Protein AF-A0A8J8P047-F1 (afdb_monomer_lite)

Secondary structure (DSSP, 8-state):
--------------PPPP---------------------PPP---PPPP-----SSSSSSSSSS-------------------------SSHHHHHHHHHHHHHHHHHHS-----B--HHHHHTT---HHHHHHHHHHHHHTTPBPPHHHHHHHHHTT-HHHHHHIIIIIGGGS---HHHHHHHHHHHHHHHHHHHHHHHHHHHTTT---EEPPEEEEEE-SSEEEEEEESSSSTTSPP-SSEEEEEEEE-SSEEEEEEEEESSSS-EEEEE---EEBSS-EEEEEEEEEEETTTEEEEEEEETT-S---S-SBS-HHHHHHHEEE-HHHHHHHHHHHHHHHHHHHHHHHHHHHHHHT-

Radius of gyration: 37.14 Å; chains: 1; bounding box: 81×128×96 Å

pLDDT: mean 77.33, std 26.41, range [28.42, 98.62]

Structure (mmCIF, N/CA/C/O backbone):
data_AF-A0A8J8P047-F1
#
_entry.id   AF-A0A8J8P047-F1
#
loop_
_atom_site.group_PDB
_atom_site.id
_atom_site.type_symbol
_atom_site.label_atom_id
_atom_site.label_alt_id
_atom_site.label_comp_id
_atom_site.label_asym_id
_atom_site.label_entity_id
_atom_site.label_seq_id
_atom_site.pdbx_PDB_ins_code
_atom_site.Cartn_x
_atom_site.Cartn_y
_atom_site.Cartn_z
_atom_site.occupancy
_atom_site.B_iso_or_equiv
_atom_site.auth_seq_id
_atom_site.auth_comp_id
_atom_site.auth_asym_id
_atom_site.auth_atom_id
_atom_site.pdbx_PDB_model_num
ATOM 1 N N . MET A 1 1 ? -26.142 60.498 30.774 1.00 41.94 1 MET A N 1
ATOM 2 C CA . MET A 1 1 ? -25.193 59.483 31.268 1.00 41.94 1 MET A CA 1
ATOM 3 C C . MET A 1 1 ? -24.513 58.907 30.051 1.00 41.94 1 MET A C 1
ATOM 5 O O . MET A 1 1 ? -25.067 58.045 29.382 1.00 41.94 1 MET A O 1
ATOM 9 N N . ASP A 1 2 ? -23.386 59.523 29.719 1.00 35.81 2 ASP A N 1
ATOM 10 C CA . ASP A 1 2 ? -22.437 59.073 28.711 1.00 35.81 2 ASP A CA 1
ATOM 11 C C . ASP A 1 2 ? -21.844 57.714 29.089 1.00 35.81 2 ASP A C 1
ATOM 13 O O . ASP A 1 2 ? -21.658 57.438 30.274 1.00 35.81 2 ASP A O 1
ATOM 17 N N . LEU A 1 3 ? -21.499 56.905 28.086 1.00 43.00 3 LEU A N 1
ATOM 18 C CA . LEU A 1 3 ? -20.114 56.480 27.851 1.00 43.00 3 LEU A CA 1
ATOM 19 C C . LEU A 1 3 ? -20.031 55.567 26.619 1.00 43.00 3 LEU A C 1
ATOM 21 O O . LEU A 1 3 ? -20.446 54.412 26.605 1.00 43.00 3 LEU A O 1
ATOM 25 N N . THR A 1 4 ? -19.436 56.143 25.584 1.00 45.22 4 THR A N 1
ATOM 26 C CA . THR A 1 4 ? -18.776 55.514 24.441 1.00 45.22 4 THR A CA 1
ATOM 27 C C . THR A 1 4 ? -17.578 54.655 24.867 1.00 45.22 4 THR A C 1
ATOM 29 O O . THR A 1 4 ? -16.791 55.105 25.693 1.00 45.22 4 THR A O 1
ATOM 32 N N . ASN A 1 5 ? -17.362 53.505 24.220 1.00 42.34 5 ASN A N 1
ATOM 33 C CA . ASN A 1 5 ? -16.063 52.816 24.090 1.00 42.34 5 ASN A CA 1
ATOM 34 C C . ASN A 1 5 ? -16.107 52.037 22.758 1.00 42.34 5 ASN A C 1
ATOM 36 O O . ASN A 1 5 ? -16.922 51.137 22.610 1.00 42.34 5 ASN A O 1
ATOM 40 N N . SER A 1 6 ? -15.477 52.478 21.664 1.00 38.25 6 SER A N 1
ATOM 41 C CA . SER A 1 6 ? -14.033 52.565 21.373 1.00 38.25 6 SER A CA 1
ATOM 42 C C . SER A 1 6 ? -13.338 51.197 21.384 1.00 38.25 6 SER A C 1
ATOM 44 O O . SER A 1 6 ? -12.717 50.805 22.367 1.00 38.25 6 SER A O 1
ATOM 46 N N . LEU A 1 7 ? -13.428 50.478 20.259 1.00 43.28 7 LEU A N 1
ATOM 47 C CA . LEU A 1 7 ? -12.547 49.357 19.927 1.00 43.28 7 LEU A CA 1
ATOM 48 C C . LEU A 1 7 ? -11.580 49.812 18.830 1.00 43.28 7 LEU A C 1
ATOM 50 O O . LEU A 1 7 ? -11.958 50.033 17.680 1.00 43.28 7 LEU A O 1
ATOM 54 N N . LYS A 1 8 ? -10.321 49.999 19.234 1.00 41.31 8 LYS A N 1
ATOM 55 C CA . LYS A 1 8 ? -9.182 50.319 18.375 1.00 41.31 8 LYS A CA 1
ATOM 56 C C . LYS A 1 8 ? -8.766 49.089 17.568 1.00 41.31 8 LYS A C 1
ATOM 58 O O . LYS A 1 8 ? -8.352 48.078 18.126 1.00 41.31 8 LYS A O 1
ATOM 63 N N . SER A 1 9 ? -8.810 49.244 16.249 1.00 35.41 9 SER A N 1
ATOM 64 C CA . SER A 1 9 ? -8.067 48.447 15.275 1.00 35.41 9 SER A CA 1
ATOM 65 C C . SER A 1 9 ? -6.565 48.671 15.473 1.00 35.41 9 SER A C 1
ATOM 67 O O . SER A 1 9 ? -6.111 49.815 15.489 1.00 35.41 9 SER A O 1
ATOM 69 N N . THR A 1 10 ? -5.799 47.591 15.639 1.00 37.53 10 THR A N 1
ATOM 70 C CA . THR A 1 10 ? -4.331 47.633 15.617 1.00 37.53 10 THR A CA 1
ATOM 71 C C . THR A 1 10 ? -3.858 46.780 14.449 1.00 37.53 10 THR A C 1
ATOM 73 O O . THR A 1 10 ? -3.845 45.554 14.517 1.00 37.53 10 THR A O 1
ATOM 76 N N . MET A 1 11 ? -3.505 47.458 13.357 1.00 33.78 11 MET A N 1
ATOM 77 C CA . MET A 1 11 ? -2.729 46.906 12.253 1.00 33.78 11 MET A CA 1
ATOM 78 C C . MET A 1 11 ? -1.302 46.639 12.737 1.00 33.78 11 MET A C 1
ATOM 80 O O . MET A 1 11 ? -0.616 47.561 13.177 1.00 33.78 11 MET A O 1
ATOM 84 N N . VAL A 1 12 ? -0.844 45.394 12.625 1.00 37.19 12 VAL A N 1
ATOM 85 C CA . VAL A 1 12 ? 0.572 45.044 12.760 1.00 37.19 12 VAL A CA 1
ATOM 86 C C . VAL A 1 12 ? 1.110 44.740 11.368 1.00 37.19 12 VAL A C 1
ATOM 88 O O . VAL A 1 12 ? 0.806 43.720 10.758 1.00 37.19 12 VAL A O 1
ATOM 91 N N . SER A 1 13 ? 1.896 45.693 10.876 1.00 33.75 13 SER A N 1
ATOM 92 C CA . SER A 1 13 ? 2.794 45.584 9.732 1.00 33.75 13 SER A CA 1
ATOM 93 C C . SER A 1 13 ? 3.970 44.686 10.118 1.00 33.75 13 SER A C 1
ATOM 95 O O . SER A 1 13 ? 4.714 45.031 11.037 1.00 33.75 13 SER A O 1
ATOM 97 N N . GLN A 1 14 ? 4.177 43.577 9.406 1.00 36.44 14 GLN A N 1
ATOM 98 C CA . GLN A 1 14 ? 5.440 42.841 9.445 1.00 36.44 14 GLN A CA 1
ATOM 99 C C . GLN A 1 14 ? 6.158 42.973 8.106 1.00 36.44 14 GLN A C 1
ATOM 101 O O . GLN A 1 14 ? 5.759 42.441 7.074 1.00 36.44 14 GLN A O 1
ATOM 106 N N . SER A 1 15 ? 7.225 43.757 8.186 1.00 34.97 15 SER A N 1
ATOM 107 C CA . SER A 1 15 ? 8.274 43.983 7.211 1.00 34.97 15 SER A CA 1
ATOM 108 C C . SER A 1 15 ? 9.113 42.724 6.985 1.00 34.97 15 SER A C 1
ATOM 110 O O . SER A 1 15 ? 9.596 42.106 7.933 1.00 34.97 15 SER A O 1
ATOM 112 N N . SER A 1 16 ? 9.342 42.407 5.716 1.00 38.75 16 SER A N 1
ATOM 113 C CA . SER A 1 16 ? 10.306 41.431 5.205 1.00 38.75 16 SER A CA 1
ATOM 114 C C . SER A 1 16 ? 11.765 41.771 5.566 1.00 38.75 16 SER A C 1
ATOM 116 O O . SER A 1 16 ? 12.156 42.930 5.403 1.00 38.75 16 SER A O 1
ATOM 118 N N . PRO A 1 17 ? 12.602 40.789 5.959 1.00 47.00 17 PRO A N 1
ATOM 119 C CA . PRO A 1 17 ? 14.053 40.949 6.025 1.00 47.00 17 PRO A CA 1
ATOM 120 C C . PRO A 1 17 ? 14.781 40.444 4.752 1.00 47.00 17 PRO A C 1
ATOM 122 O O . PRO A 1 17 ? 14.195 39.720 3.945 1.00 47.00 17 PRO A O 1
ATOM 125 N N . PRO A 1 18 ? 16.047 40.863 4.540 1.00 49.16 18 PRO A N 1
ATOM 126 C CA . PRO A 1 18 ? 16.663 40.965 3.217 1.00 49.16 18 PRO A CA 1
ATOM 127 C C . PRO A 1 18 ? 17.420 39.718 2.732 1.00 49.16 18 PRO A C 1
ATOM 129 O O . PRO A 1 18 ? 17.991 38.948 3.502 1.00 49.16 18 PRO A O 1
ATOM 132 N N . LEU A 1 19 ? 17.495 39.623 1.401 1.00 36.88 19 LEU A N 1
ATOM 133 C CA . LEU A 1 19 ? 18.400 38.787 0.614 1.00 36.88 19 LEU A CA 1
ATOM 134 C C . LEU A 1 19 ? 19.868 39.051 0.987 1.00 36.88 19 LEU A C 1
ATOM 136 O O . LEU A 1 19 ? 20.400 40.125 0.707 1.00 36.88 19 LEU A O 1
ATOM 140 N N . TYR A 1 20 ? 20.544 38.043 1.539 1.00 33.41 20 TYR A N 1
ATOM 141 C CA . TYR A 1 20 ? 22.004 37.999 1.601 1.00 33.41 20 TYR A CA 1
ATOM 142 C C . TYR A 1 20 ? 22.542 37.066 0.515 1.00 33.41 20 TYR A C 1
ATOM 144 O O . TYR A 1 20 ? 22.530 35.844 0.638 1.00 33.41 20 TYR A O 1
ATOM 152 N N . SER A 1 21 ? 23.047 37.687 -0.550 1.00 33.91 21 SER A N 1
ATOM 153 C CA . SER A 1 21 ? 23.991 37.090 -1.491 1.00 33.91 21 SER A CA 1
ATOM 154 C C . SER A 1 21 ? 25.340 36.908 -0.789 1.00 33.91 21 SER A C 1
ATOM 156 O O . SER A 1 21 ? 25.930 37.878 -0.308 1.00 33.91 21 SER A O 1
ATOM 158 N N . LYS A 1 22 ? 25.844 35.672 -0.735 1.00 35.19 22 LYS A N 1
ATOM 159 C CA . LYS A 1 22 ? 27.260 35.394 -0.476 1.00 35.19 22 LYS A CA 1
ATOM 160 C C . LYS A 1 22 ? 27.824 34.554 -1.611 1.00 35.19 22 LYS A C 1
ATOM 162 O O . LYS A 1 22 ? 27.713 33.333 -1.630 1.00 35.19 22 LYS A O 1
ATOM 167 N N . THR A 1 23 ? 28.471 35.252 -2.533 1.00 33.31 23 THR A N 1
ATOM 168 C CA . THR A 1 23 ? 29.519 34.725 -3.400 1.00 33.31 23 THR A CA 1
ATOM 169 C C . THR A 1 23 ? 30.649 34.189 -2.523 1.00 33.31 23 THR A C 1
ATOM 171 O O . THR A 1 23 ? 31.229 34.943 -1.741 1.00 33.31 23 THR A O 1
ATOM 174 N N . LEU A 1 24 ? 30.977 32.903 -2.644 1.00 31.53 24 LEU A N 1
ATOM 175 C CA . LEU A 1 24 ? 32.179 32.326 -2.047 1.00 31.53 24 LEU A CA 1
ATOM 176 C C . LEU A 1 24 ? 32.937 31.582 -3.141 1.00 31.53 24 LEU A C 1
ATOM 178 O O . LEU A 1 24 ? 32.473 30.593 -3.703 1.00 31.53 24 LEU A O 1
ATOM 182 N N . GLN A 1 25 ? 34.080 32.159 -3.492 1.00 34.66 25 GLN A N 1
ATOM 183 C CA . GLN A 1 25 ? 34.994 31.695 -4.515 1.00 34.66 25 GLN A CA 1
ATOM 184 C C . GLN A 1 25 ? 36.207 31.033 -3.839 1.00 34.66 25 GLN A C 1
ATOM 186 O O . GLN A 1 25 ? 36.794 31.612 -2.933 1.00 34.66 25 GLN A O 1
ATOM 191 N N . ILE A 1 26 ? 36.586 29.873 -4.393 1.00 33.28 26 ILE A N 1
ATOM 192 C CA . ILE A 1 26 ? 37.925 29.254 -4.442 1.00 33.28 26 ILE A CA 1
ATOM 193 C C . ILE A 1 26 ? 38.481 28.680 -3.121 1.00 33.28 26 ILE A C 1
ATOM 195 O O . ILE A 1 26 ? 38.837 29.409 -2.207 1.00 33.28 26 ILE A O 1
ATOM 199 N N . LEU A 1 27 ? 38.682 27.353 -3.086 1.00 29.61 27 LEU A N 1
ATOM 200 C CA . LEU A 1 27 ? 40.012 26.709 -3.048 1.00 29.61 27 LEU A CA 1
ATOM 201 C C . LEU A 1 27 ? 39.881 25.180 -2.934 1.00 29.61 27 LEU A C 1
ATOM 203 O O . LEU A 1 27 ? 39.335 24.643 -1.977 1.00 29.61 27 LEU A O 1
ATOM 207 N N . SER A 1 28 ? 40.438 24.483 -3.928 1.00 40.53 28 SER A N 1
ATOM 208 C CA . SER A 1 28 ? 40.837 23.076 -3.826 1.00 40.53 28 SER A CA 1
ATOM 209 C C . SER A 1 28 ? 41.941 22.931 -2.773 1.00 40.53 28 SER A C 1
ATOM 211 O O . SER A 1 28 ? 42.810 23.801 -2.680 1.00 40.53 28 SER A O 1
ATOM 213 N N . PRO A 1 29 ? 41.985 21.792 -2.067 1.00 47.34 29 PRO A N 1
ATOM 214 C CA . PRO A 1 29 ? 43.238 21.053 -2.120 1.00 47.34 29 PRO A CA 1
ATOM 215 C C . PRO A 1 29 ? 43.062 19.542 -2.284 1.00 47.34 29 PRO A C 1
ATOM 217 O O . PRO A 1 29 ? 42.155 18.897 -1.763 1.00 47.34 29 PRO A O 1
ATOM 220 N N . LYS A 1 30 ? 44.031 18.999 -3.017 1.00 40.66 30 LYS A N 1
ATOM 221 C CA . LYS A 1 30 ? 44.394 17.590 -3.124 1.00 40.66 30 LYS A CA 1
ATOM 222 C C . LYS A 1 30 ? 44.627 17.001 -1.728 1.00 40.66 30 LYS A C 1
ATOM 224 O O . LYS A 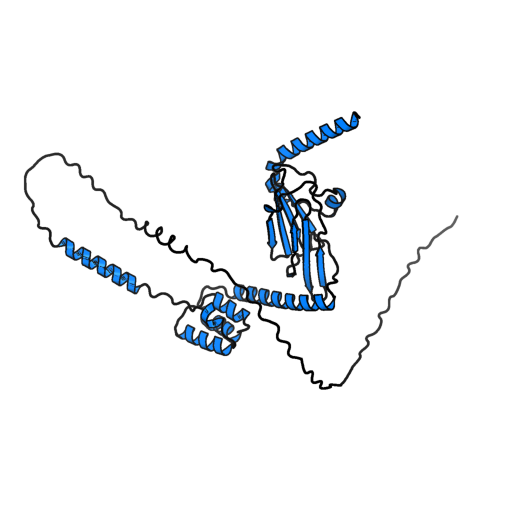1 30 ? 45.374 17.572 -0.940 1.00 40.66 30 LYS A O 1
ATOM 229 N N . GLY A 1 31 ? 44.066 15.823 -1.477 1.00 31.42 31 GLY A N 1
ATOM 230 C CA . GLY A 1 31 ? 44.324 15.034 -0.277 1.00 31.42 31 GLY A CA 1
ATOM 231 C C . GLY A 1 31 ? 44.243 13.549 -0.597 1.00 31.42 31 GLY A C 1
ATOM 232 O O . GLY A 1 31 ? 43.159 12.987 -0.686 1.00 31.42 31 GLY A O 1
ATOM 233 N N . PHE A 1 32 ? 45.410 12.942 -0.808 1.00 36.97 32 PHE A N 1
ATOM 234 C CA . PHE A 1 32 ? 45.622 11.499 -0.796 1.00 36.97 32 PHE A CA 1
ATOM 235 C C . PHE A 1 32 ? 45.145 10.931 0.548 1.00 36.97 32 PHE A C 1
ATOM 237 O O . PHE A 1 32 ? 45.667 11.324 1.588 1.00 36.97 32 PHE A O 1
ATOM 244 N N . PHE A 1 33 ? 44.222 9.970 0.528 1.00 32.84 33 PHE A N 1
ATOM 245 C CA . PHE A 1 33 ? 43.991 9.076 1.659 1.00 32.84 33 PHE A CA 1
ATOM 246 C C . PHE A 1 33 ? 44.209 7.631 1.216 1.00 32.84 33 PHE A C 1
ATOM 248 O O . PHE A 1 33 ? 43.462 7.069 0.418 1.00 32.84 33 PHE A O 1
ATOM 255 N N . SER A 1 34 ? 45.294 7.068 1.743 1.00 32.56 34 SER A N 1
ATOM 256 C CA . SER A 1 34 ? 45.569 5.640 1.809 1.00 32.56 34 SER A CA 1
ATOM 257 C C . SER A 1 34 ? 44.550 5.008 2.757 1.00 32.56 34 SER A C 1
ATOM 259 O O . SER A 1 34 ? 44.482 5.399 3.923 1.00 32.56 34 SER A O 1
ATOM 261 N N . ILE A 1 35 ? 43.747 4.063 2.263 1.00 33.34 35 ILE A N 1
ATOM 262 C CA . ILE A 1 35 ? 42.887 3.231 3.106 1.00 33.34 35 ILE A CA 1
ATOM 263 C C . ILE A 1 35 ? 43.506 1.840 3.205 1.00 33.34 35 ILE A C 1
ATOM 265 O O . ILE A 1 35 ? 43.653 1.104 2.231 1.00 33.34 35 ILE A O 1
ATOM 269 N N . SER A 1 36 ? 43.867 1.548 4.447 1.00 30.14 36 SER A N 1
ATOM 270 C CA . SER A 1 36 ? 44.156 0.269 5.075 1.00 30.14 36 SER A CA 1
ATOM 271 C C . SER A 1 36 ? 43.382 -0.922 4.508 1.00 30.14 36 SER A C 1
ATOM 273 O O . SER A 1 36 ? 42.151 -0.950 4.522 1.00 30.14 36 SER A O 1
ATOM 275 N N . GLY A 1 37 ? 44.130 -1.957 4.130 1.00 30.31 37 GLY A N 1
ATOM 276 C CA . GLY A 1 37 ? 43.616 -3.306 3.966 1.00 30.31 37 GLY A CA 1
ATOM 277 C C . GLY A 1 37 ? 43.401 -3.973 5.322 1.00 30.31 37 GLY A C 1
ATOM 278 O O . GLY A 1 37 ? 44.345 -4.156 6.085 1.00 30.31 37 GLY A O 1
ATOM 279 N N . ILE A 1 38 ? 42.160 -4.373 5.587 1.00 33.25 38 ILE A N 1
ATOM 280 C CA . ILE A 1 38 ? 41.805 -5.441 6.524 1.00 33.25 38 ILE A CA 1
ATOM 281 C C . ILE A 1 38 ? 40.706 -6.244 5.822 1.00 33.25 38 ILE A C 1
ATOM 283 O O . ILE A 1 38 ? 39.544 -5.846 5.809 1.00 33.25 38 ILE A O 1
ATOM 287 N N . VAL A 1 39 ? 41.082 -7.349 5.173 1.00 30.00 39 VAL A N 1
ATOM 288 C CA . VAL A 1 39 ? 40.121 -8.323 4.641 1.00 30.00 39 VAL A CA 1
ATOM 289 C C . VAL A 1 39 ? 39.836 -9.337 5.741 1.00 30.00 39 VAL A C 1
ATOM 291 O O . VAL A 1 39 ? 40.712 -10.083 6.178 1.00 30.00 39 VAL A O 1
ATOM 294 N N . SER A 1 40 ? 38.589 -9.301 6.202 1.00 32.12 40 SER A N 1
ATOM 295 C CA . SER A 1 40 ? 38.009 -10.195 7.192 1.00 32.12 40 SER A CA 1
ATOM 296 C C . SER A 1 40 ? 37.782 -11.608 6.657 1.00 32.12 40 SER A C 1
ATOM 298 O O . SER A 1 40 ? 37.555 -11.846 5.473 1.00 32.12 40 SER A O 1
ATOM 300 N N . LYS A 1 41 ? 37.833 -12.529 7.617 1.00 31.30 41 LYS A N 1
ATOM 301 C CA . LYS A 1 41 ? 37.612 -13.972 7.549 1.00 31.30 41 LYS A CA 1
ATOM 302 C C . LYS A 1 41 ? 36.345 -14.360 6.776 1.00 31.30 41 LYS A C 1
ATOM 304 O O . LYS A 1 41 ? 35.254 -13.882 7.066 1.00 31.30 41 LYS A O 1
ATOM 309 N N . SER A 1 42 ? 36.526 -15.314 5.866 1.00 29.88 42 SER A N 1
ATOM 310 C CA . SER A 1 42 ? 35.486 -16.147 5.262 1.00 29.88 42 SER A CA 1
ATOM 311 C C . SER A 1 42 ? 34.795 -16.987 6.344 1.00 29.88 42 SER A C 1
ATOM 313 O O . SER A 1 42 ? 35.445 -17.800 7.004 1.00 29.88 42 SER A O 1
ATOM 315 N N . LEU A 1 43 ? 33.489 -16.776 6.538 1.00 31.25 43 LEU A N 1
ATOM 316 C CA . LEU A 1 43 ? 32.604 -17.723 7.212 1.00 31.25 43 LEU A CA 1
ATOM 317 C C . LEU A 1 43 ? 31.827 -18.473 6.127 1.00 31.25 43 LEU A C 1
ATOM 319 O O . LEU A 1 43 ? 31.054 -17.881 5.375 1.00 31.25 43 LEU A O 1
ATOM 323 N N . ALA A 1 44 ? 32.061 -19.779 6.049 1.00 30.98 44 ALA A N 1
ATOM 324 C CA . ALA A 1 44 ? 31.308 -20.695 5.214 1.00 30.98 44 ALA A CA 1
ATOM 325 C C . ALA A 1 44 ? 29.879 -20.829 5.762 1.00 30.98 44 ALA A C 1
ATOM 327 O O . ALA A 1 44 ? 29.682 -21.299 6.881 1.00 30.98 44 ALA A O 1
ATOM 328 N N . VAL A 1 45 ? 28.890 -20.428 4.964 1.00 28.42 45 VAL A N 1
ATOM 329 C CA . VAL A 1 45 ? 27.478 -20.745 5.194 1.00 28.42 45 VAL A CA 1
ATOM 330 C C . VAL A 1 45 ? 27.096 -21.859 4.227 1.00 28.42 45 VAL A C 1
ATOM 332 O O . VAL A 1 45 ? 26.986 -21.666 3.019 1.00 28.42 45 VAL A O 1
ATOM 335 N N . THR A 1 46 ? 26.936 -23.048 4.792 1.00 29.80 46 THR A N 1
ATOM 336 C CA . THR A 1 46 ? 26.310 -24.232 4.202 1.00 29.80 46 THR A CA 1
ATOM 337 C C . THR A 1 46 ? 24.849 -23.947 3.851 1.00 29.80 46 THR A C 1
ATOM 339 O O . THR A 1 46 ? 24.046 -23.671 4.739 1.00 29.80 46 THR A O 1
ATOM 342 N N . GLN A 1 47 ? 24.494 -24.056 2.569 1.00 33.25 47 GLN A N 1
ATOM 343 C CA . GLN A 1 47 ? 23.105 -24.151 2.112 1.00 33.25 47 GLN A CA 1
ATOM 344 C C . GLN A 1 47 ? 22.703 -25.628 1.962 1.00 33.25 47 GLN A C 1
ATOM 346 O O . GLN A 1 47 ? 23.485 -26.405 1.407 1.00 33.25 47 GLN A O 1
ATOM 351 N N . PRO A 1 48 ? 21.505 -26.040 2.413 1.00 36.69 48 PRO A N 1
ATOM 352 C CA . PRO A 1 48 ? 20.977 -27.362 2.123 1.00 36.69 48 PRO A CA 1
ATOM 353 C C . PRO A 1 48 ? 20.292 -27.406 0.750 1.00 36.69 48 PRO A C 1
ATOM 355 O O . PRO A 1 48 ? 19.554 -26.505 0.353 1.00 36.69 48 PRO A O 1
ATOM 358 N N . LEU A 1 49 ? 20.553 -28.511 0.055 1.00 33.41 49 LEU A N 1
ATOM 359 C CA . LEU A 1 49 ? 19.943 -28.952 -1.194 1.00 33.41 49 LEU A CA 1
ATOM 360 C C . LEU A 1 49 ? 18.415 -29.039 -1.064 1.00 33.41 49 LEU A C 1
ATOM 362 O O . LEU A 1 49 ? 17.909 -29.780 -0.221 1.00 33.41 49 LEU A O 1
ATOM 366 N N . LEU A 1 50 ? 17.684 -28.349 -1.942 1.00 32.28 50 LEU A N 1
ATOM 367 C CA . LEU A 1 50 ? 16.250 -28.557 -2.131 1.00 32.28 50 LEU A CA 1
ATOM 368 C C . LEU A 1 50 ? 15.987 -29.305 -3.441 1.00 32.28 50 LEU A C 1
ATOM 370 O O . LEU A 1 50 ? 16.339 -28.871 -4.535 1.00 32.28 50 LEU A O 1
ATOM 374 N N . ASN A 1 51 ? 15.370 -30.469 -3.251 1.00 31.67 51 ASN A N 1
ATOM 375 C CA . ASN A 1 51 ? 14.874 -31.421 -4.232 1.00 31.67 51 ASN A CA 1
ATOM 376 C C . ASN A 1 51 ? 13.981 -30.770 -5.296 1.00 31.67 51 ASN A C 1
ATOM 378 O O . ASN A 1 51 ? 12.903 -30.262 -4.992 1.00 31.67 51 ASN A O 1
ATOM 382 N N . VAL A 1 52 ? 14.369 -30.917 -6.562 1.00 32.69 52 VAL A N 1
ATOM 383 C CA . VAL A 1 52 ? 13.486 -30.724 -7.717 1.00 32.69 52 VAL A CA 1
ATOM 384 C C . VAL A 1 52 ? 12.887 -32.084 -8.075 1.00 32.69 52 VAL A C 1
ATOM 386 O O . VAL A 1 52 ? 13.462 -32.857 -8.833 1.00 32.69 52 VAL A O 1
ATOM 389 N N . SER A 1 53 ? 11.729 -32.397 -7.501 1.00 35.66 53 SER A N 1
ATOM 390 C CA . SER A 1 53 ? 10.884 -33.514 -7.934 1.00 35.66 53 SER A CA 1
ATOM 391 C C . SER A 1 53 ? 9.425 -33.122 -7.740 1.00 35.66 53 SER A C 1
ATOM 393 O O . SER A 1 53 ? 8.880 -33.297 -6.657 1.00 35.66 53 SER A O 1
ATOM 395 N N . ASN A 1 54 ? 8.837 -32.483 -8.759 1.00 36.38 54 ASN A N 1
ATOM 396 C CA . ASN A 1 54 ? 7.394 -32.481 -9.049 1.00 36.38 54 ASN A CA 1
ATOM 397 C C . ASN A 1 54 ? 7.086 -31.561 -10.243 1.00 36.38 54 ASN A C 1
ATOM 399 O O . ASN A 1 54 ? 6.507 -30.490 -10.103 1.00 36.38 54 ASN A O 1
ATOM 403 N N . ALA A 1 55 ? 7.469 -31.990 -11.447 1.00 33.66 55 ALA A N 1
ATOM 404 C CA . ALA A 1 55 ? 7.032 -31.348 -12.693 1.00 33.66 55 ALA A CA 1
ATOM 405 C C . ALA A 1 55 ? 6.688 -32.351 -13.813 1.00 33.66 55 ALA A C 1
ATOM 407 O O . ALA A 1 55 ? 6.562 -31.963 -14.968 1.00 33.66 55 ALA A O 1
ATOM 408 N N . MET A 1 56 ? 6.492 -33.638 -13.487 1.00 35.72 56 MET A N 1
ATOM 409 C CA . MET A 1 56 ? 6.147 -34.683 -14.469 1.00 35.72 56 MET A CA 1
ATOM 410 C C . MET A 1 56 ? 4.711 -35.225 -14.381 1.00 35.72 56 MET A C 1
ATOM 412 O O . MET A 1 56 ? 4.352 -36.098 -15.160 1.00 35.72 56 MET A O 1
ATOM 416 N N . ASN A 1 57 ? 3.848 -34.672 -13.520 1.00 34.44 57 ASN A N 1
ATOM 417 C CA . ASN A 1 57 ? 2.471 -35.169 -13.346 1.00 34.44 57 ASN A CA 1
ATOM 418 C C . ASN A 1 57 ? 1.361 -34.277 -13.930 1.00 34.44 57 ASN A C 1
ATOM 420 O O . ASN A 1 57 ? 0.183 -34.544 -13.717 1.00 34.44 57 ASN A O 1
ATOM 424 N N . ARG A 1 58 ? 1.699 -33.234 -14.701 1.00 36.81 58 ARG A N 1
ATOM 425 C CA . ARG A 1 58 ? 0.701 -32.370 -15.370 1.00 36.81 58 ARG A CA 1
ATOM 426 C C . ARG A 1 58 ? 0.594 -32.557 -16.886 1.00 36.81 58 ARG A C 1
ATOM 428 O O . ARG A 1 58 ? -0.239 -31.913 -17.509 1.00 36.81 58 ARG A O 1
ATOM 435 N N . LEU A 1 59 ? 1.361 -33.483 -17.468 1.00 33.69 59 LEU A N 1
ATOM 436 C CA . LEU A 1 59 ? 1.325 -33.762 -18.910 1.00 33.69 59 LEU A CA 1
ATOM 437 C C . LEU A 1 59 ? 0.443 -34.968 -19.296 1.00 33.69 59 LEU A C 1
ATOM 439 O O . LEU A 1 59 ? 0.261 -35.232 -20.478 1.00 33.69 59 LEU A O 1
ATOM 443 N N . TYR A 1 60 ? -0.148 -35.677 -18.325 1.00 32.25 60 TYR A N 1
ATOM 444 C CA . TYR A 1 60 ? -0.954 -36.885 -18.576 1.00 32.25 60 TYR A CA 1
ATOM 445 C C . TYR A 1 60 ? -2.480 -36.668 -18.593 1.00 32.25 60 TYR A C 1
ATOM 447 O O . TYR A 1 60 ? -3.222 -37.602 -18.874 1.00 32.25 60 TYR A O 1
ATOM 455 N N . ILE A 1 61 ? -2.971 -35.446 -18.346 1.00 37.91 61 ILE A N 1
ATOM 456 C CA . ILE A 1 61 ? -4.422 -35.143 -18.260 1.00 37.91 61 ILE A CA 1
ATOM 457 C C . ILE A 1 61 ? -4.909 -34.277 -19.446 1.00 37.91 61 ILE A C 1
ATOM 459 O O . ILE A 1 61 ? -6.022 -33.769 -19.458 1.00 37.91 61 ILE A O 1
ATOM 463 N N . LEU A 1 62 ? -4.105 -34.146 -20.506 1.00 32.09 62 LEU A N 1
ATOM 464 C CA . LEU A 1 62 ? -4.439 -33.341 -21.695 1.00 32.09 62 LEU A CA 1
ATOM 465 C C . LEU A 1 62 ? -4.417 -34.138 -23.012 1.00 32.09 62 LEU A C 1
ATOM 467 O O . LEU A 1 62 ? -4.254 -33.573 -24.087 1.00 32.09 62 LEU A O 1
ATOM 471 N N . LEU A 1 63 ? -4.623 -35.459 -22.930 1.00 33.28 63 LEU A N 1
ATOM 472 C CA . LEU A 1 63 ? -4.781 -36.358 -24.085 1.00 33.28 63 LEU A CA 1
ATOM 473 C C . LEU A 1 63 ? -6.065 -37.209 -24.018 1.00 33.28 63 LEU A C 1
ATOM 475 O O . LEU A 1 63 ? -6.117 -38.314 -24.549 1.00 33.28 63 LEU A O 1
ATOM 479 N N . ILE A 1 64 ? -7.131 -36.686 -23.401 1.00 40.09 64 ILE A N 1
ATOM 480 C CA . ILE A 1 64 ? -8.478 -37.284 -23.451 1.00 40.09 64 ILE A CA 1
ATOM 481 C C . ILE A 1 64 ? -9.490 -36.205 -23.855 1.00 40.09 64 ILE A C 1
ATOM 483 O O . ILE A 1 64 ? -10.355 -35.806 -23.086 1.00 40.09 64 ILE A O 1
ATOM 487 N N . SER A 1 65 ? -9.357 -35.667 -25.066 1.00 39.00 65 SER A N 1
ATOM 488 C CA . SER A 1 65 ? -10.393 -34.804 -25.659 1.00 39.00 65 SER A CA 1
ATOM 489 C C . SER A 1 65 ? -10.346 -34.763 -27.187 1.00 39.00 65 SER A C 1
ATOM 491 O O . SER A 1 65 ? -10.775 -33.793 -27.805 1.00 39.00 65 SER A O 1
ATOM 493 N N . VAL A 1 66 ? -9.881 -35.838 -27.832 1.00 35.75 66 VAL A N 1
ATOM 494 C CA . VAL A 1 66 ? -10.113 -36.024 -29.269 1.00 35.75 66 VAL A CA 1
ATOM 495 C C . VAL A 1 66 ? -11.293 -36.971 -29.423 1.00 35.75 66 VAL A C 1
ATOM 497 O O . VAL A 1 66 ? -11.179 -38.180 -29.234 1.00 35.75 66 VAL A O 1
ATOM 500 N N . GLY A 1 67 ? -12.453 -36.380 -29.706 1.00 40.22 67 GLY A N 1
ATOM 501 C CA . GLY A 1 67 ? -13.708 -37.079 -29.934 1.00 40.22 67 GLY A CA 1
ATOM 502 C C . GLY A 1 67 ? -13.603 -38.064 -31.094 1.00 40.22 67 GLY A C 1
ATOM 503 O O . GLY A 1 67 ? -13.725 -37.690 -32.259 1.00 40.22 67 GLY A O 1
ATOM 504 N N . VAL A 1 68 ? -13.440 -39.342 -30.764 1.00 33.19 68 VAL A N 1
ATOM 505 C CA . VAL A 1 68 ? -13.752 -40.444 -31.670 1.00 33.19 68 VAL A CA 1
ATOM 506 C C . VAL A 1 68 ? -15.224 -40.778 -31.463 1.00 33.19 68 VAL A C 1
ATOM 508 O O . VAL A 1 68 ? -15.617 -41.383 -30.468 1.00 33.19 68 VAL A O 1
ATOM 511 N N . LYS A 1 69 ? -16.059 -40.338 -32.404 1.00 31.91 69 LYS A N 1
ATOM 512 C CA . LYS A 1 69 ? -17.476 -40.697 -32.475 1.00 31.91 69 LYS A CA 1
ATOM 513 C C . LYS A 1 69 ? -17.561 -42.172 -32.891 1.00 31.91 69 LYS A C 1
ATOM 515 O O . LYS A 1 69 ? -17.490 -42.491 -34.075 1.00 31.91 69 LYS A O 1
ATOM 520 N N . VAL A 1 70 ? -17.657 -43.076 -31.919 1.00 33.00 70 VAL A N 1
ATOM 521 C CA . VAL A 1 70 ? -17.967 -44.490 -32.169 1.00 33.00 70 VAL A CA 1
ATOM 522 C C . VAL A 1 70 ? -19.453 -44.570 -32.507 1.00 33.00 70 VAL A C 1
ATOM 524 O O . VAL A 1 70 ? -20.309 -44.479 -31.632 1.00 33.00 70 VAL A O 1
ATOM 527 N N . VAL A 1 71 ? -19.771 -44.677 -33.796 1.00 30.50 71 VAL A N 1
ATOM 528 C CA . VAL A 1 71 ? -21.129 -44.984 -34.256 1.00 30.50 71 VAL A CA 1
ATOM 529 C C . VAL A 1 71 ? -21.347 -46.478 -34.032 1.00 30.50 71 VAL A C 1
ATOM 531 O O . VAL A 1 71 ? -20.873 -47.305 -34.807 1.00 30.50 71 VAL A O 1
ATOM 534 N N . SER A 1 72 ? -22.036 -46.834 -32.950 1.00 32.19 72 SER A N 1
ATOM 535 C CA . SER A 1 72 ? -22.551 -48.185 -32.748 1.00 32.19 72 SER A CA 1
ATOM 536 C C . SER A 1 72 ? -23.750 -48.393 -33.676 1.00 32.19 72 SER A C 1
ATOM 538 O O . SER A 1 72 ? -24.851 -47.912 -33.405 1.00 32.19 72 SER A O 1
ATOM 540 N N . VAL A 1 73 ? -23.540 -49.085 -34.791 1.00 31.39 73 VAL A N 1
ATOM 541 C CA . VAL A 1 73 ? -24.629 -49.601 -35.622 1.00 31.39 73 VAL A CA 1
ATOM 542 C C . VAL A 1 73 ? -25.103 -50.913 -34.997 1.00 31.39 73 VAL A C 1
ATOM 544 O O . VAL A 1 73 ? -24.460 -51.947 -35.146 1.00 31.39 73 VAL A O 1
ATOM 547 N N . THR A 1 74 ? -26.217 -50.877 -34.269 1.00 34.78 74 THR A N 1
ATOM 548 C CA . THR A 1 74 ? -26.970 -52.081 -33.899 1.00 34.78 74 THR A CA 1
ATOM 549 C C . THR A 1 74 ? -27.950 -52.399 -35.025 1.00 34.78 74 THR A C 1
ATOM 551 O O . THR A 1 74 ? -28.983 -51.744 -35.147 1.00 34.78 74 THR A O 1
ATOM 554 N N . SER A 1 75 ? -27.629 -53.384 -35.865 1.00 34.12 75 SER A N 1
ATOM 555 C CA . SER A 1 75 ? -28.568 -53.952 -36.837 1.00 34.12 75 SER A CA 1
ATOM 556 C C . SER A 1 75 ? -29.224 -55.200 -36.246 1.00 34.12 75 SER A C 1
ATOM 558 O O . SER A 1 75 ? -28.590 -56.251 -36.142 1.00 34.12 75 SER A O 1
ATOM 560 N N . SER A 1 76 ? -30.496 -55.094 -35.872 1.00 35.59 76 SER A N 1
ATOM 561 C CA . SER A 1 76 ? -31.396 -56.237 -35.732 1.00 35.59 76 SER A CA 1
ATOM 562 C C . SER A 1 76 ? -31.981 -56.565 -37.108 1.00 35.59 76 SER A C 1
ATOM 564 O O . SER A 1 76 ? -32.625 -55.726 -37.732 1.00 35.59 76 SER A O 1
ATOM 566 N N . CYS A 1 77 ? -31.759 -57.784 -37.597 1.00 31.22 77 CYS A N 1
ATOM 567 C CA . CYS A 1 77 ? -32.493 -58.339 -38.733 1.00 31.22 77 CYS A CA 1
ATOM 568 C C . CYS A 1 77 ? -32.774 -59.819 -38.475 1.00 31.22 77 CYS A C 1
ATOM 570 O O . CYS A 1 77 ? -31.880 -60.662 -38.446 1.00 31.22 77 CYS A O 1
ATOM 572 N N . THR A 1 78 ? -34.051 -60.096 -38.249 1.00 37.12 78 THR A N 1
ATOM 573 C CA . THR A 1 78 ? -34.683 -61.410 -38.266 1.00 37.12 78 THR A CA 1
ATOM 574 C C . THR A 1 78 ? -34.762 -61.954 -39.693 1.00 37.12 78 THR A C 1
ATOM 576 O O . THR A 1 78 ? -35.260 -61.273 -40.579 1.00 37.12 78 THR A O 1
ATOM 579 N N . SER A 1 79 ? -34.306 -63.199 -39.853 1.00 40.31 79 SER A N 1
ATOM 580 C CA . SER A 1 79 ? -34.809 -64.269 -40.732 1.00 40.31 79 SER A CA 1
ATOM 581 C C . SER A 1 79 ? -35.276 -63.942 -42.166 1.00 40.31 79 SER A C 1
ATOM 583 O O . SER A 1 79 ? -36.333 -63.345 -42.347 1.00 40.31 79 SER A O 1
ATOM 585 N N . TRP A 1 80 ? -34.563 -64.513 -43.145 1.00 36.91 80 TRP A N 1
ATOM 586 C CA . TRP A 1 80 ? -35.007 -65.356 -44.284 1.00 36.91 80 TRP A CA 1
ATOM 587 C C . TRP A 1 80 ? -34.075 -65.132 -45.487 1.00 36.91 80 TRP A C 1
ATOM 589 O O . TRP A 1 80 ? -33.801 -63.996 -45.855 1.00 36.91 80 TRP A O 1
ATOM 599 N N . GLY A 1 81 ? -33.655 -66.226 -46.130 1.00 33.06 81 GLY A N 1
ATOM 600 C CA . GLY A 1 81 ? -33.170 -66.214 -47.513 1.00 33.06 81 GLY A CA 1
ATOM 601 C C . GLY A 1 81 ? -31.668 -66.424 -47.701 1.00 33.06 81 GLY A C 1
ATOM 602 O O . GLY A 1 81 ? -30.851 -65.561 -47.402 1.00 33.06 81 GLY A O 1
ATOM 603 N N . GLU A 1 82 ? -31.333 -67.588 -48.249 1.00 43.62 82 GLU A N 1
ATOM 604 C CA . GLU A 1 82 ? -30.030 -67.976 -48.784 1.00 43.62 82 GLU A CA 1
ATOM 605 C C . GLU A 1 82 ? -29.533 -66.995 -49.861 1.00 43.62 82 GLU A C 1
ATOM 607 O O . GLU A 1 82 ? -30.290 -66.646 -50.765 1.00 43.62 82 GLU A O 1
ATOM 612 N N . SER A 1 83 ? -28.248 -66.618 -49.825 1.00 39.50 83 SER A N 1
ATOM 613 C CA . SER A 1 83 ? -27.290 -66.722 -50.950 1.00 39.50 83 SER A CA 1
ATOM 614 C C . SER A 1 83 ? -26.066 -65.816 -50.764 1.00 39.50 83 SER A C 1
ATOM 616 O O . SER A 1 83 ? -26.142 -64.685 -50.298 1.00 39.50 83 SER A O 1
ATOM 618 N N . ALA A 1 84 ? -24.924 -66.382 -51.145 1.00 47.78 84 ALA A N 1
ATOM 619 C CA . ALA A 1 84 ? -23.547 -65.920 -51.027 1.00 47.78 84 ALA A CA 1
ATOM 620 C C . ALA A 1 84 ? -23.236 -64.460 -51.415 1.00 47.78 84 ALA A C 1
ATOM 622 O O . ALA A 1 84 ? -23.736 -63.963 -52.417 1.00 47.78 84 ALA A O 1
ATOM 623 N N . CYS A 1 85 ? -22.244 -63.868 -50.733 1.00 37.09 85 CYS A N 1
ATOM 624 C CA . CYS A 1 85 ? -21.254 -62.964 -51.338 1.00 37.09 85 CYS A CA 1
ATOM 625 C C . CYS A 1 85 ? -19.943 -62.980 -50.524 1.00 37.09 85 CYS A C 1
ATOM 627 O O . CYS A 1 85 ? -19.823 -62.354 -49.474 1.00 37.09 85 CYS A O 1
ATOM 629 N N . LEU A 1 86 ? -18.958 -63.723 -51.034 1.00 47.25 86 LEU A N 1
ATOM 630 C CA . LEU A 1 86 ? -17.545 -63.647 -50.662 1.00 47.25 86 LEU A CA 1
ATOM 631 C C . LEU A 1 86 ? -16.914 -62.446 -51.381 1.00 47.25 86 LEU A C 1
ATOM 633 O O . LEU A 1 86 ? -16.963 -62.393 -52.607 1.00 47.25 86 LEU A O 1
ATOM 637 N N . LEU A 1 87 ? -16.253 -61.541 -50.651 1.00 44.12 87 LEU A N 1
ATOM 638 C CA . LEU A 1 87 ? -15.223 -60.666 -51.223 1.00 44.12 87 LEU A CA 1
ATOM 639 C C . LEU A 1 87 ? -13.967 -60.639 -50.330 1.00 44.12 87 LEU A C 1
ATOM 641 O O . LEU A 1 87 ? -14.088 -60.591 -49.104 1.00 44.12 87 LEU A O 1
ATOM 645 N N . PRO A 1 88 ? -12.760 -60.692 -50.926 1.00 44.09 88 PRO A N 1
ATOM 646 C CA . PRO A 1 88 ? -11.511 -60.919 -50.209 1.00 44.09 88 PRO A CA 1
ATOM 647 C C . PRO A 1 88 ? -10.929 -59.630 -49.604 1.00 44.09 88 PRO A C 1
ATOM 649 O O . PRO A 1 88 ? -10.719 -58.627 -50.283 1.00 44.09 88 PRO A O 1
ATOM 652 N N . MET A 1 89 ? -10.595 -59.702 -48.316 1.00 47.72 89 MET A N 1
ATOM 653 C CA . MET A 1 89 ? -9.762 -58.749 -47.573 1.00 47.72 89 MET A CA 1
ATOM 654 C C . MET A 1 89 ? -8.279 -58.961 -47.927 1.00 47.72 89 MET A C 1
ATOM 656 O O . MET A 1 89 ? -7.692 -59.937 -47.460 1.00 47.72 89 MET A O 1
ATOM 660 N N . PRO A 1 90 ? -7.653 -58.100 -48.758 1.00 48.06 90 PRO A N 1
ATOM 661 C CA . PRO A 1 90 ? -6.333 -57.595 -48.347 1.00 48.06 90 PRO A CA 1
ATOM 662 C C . PRO A 1 90 ? -5.990 -56.151 -48.784 1.00 48.06 90 PRO A C 1
ATOM 664 O O . PRO A 1 90 ? -4.846 -55.736 -48.625 1.00 48.06 90 PRO A O 1
ATOM 667 N N . ILE A 1 91 ? -6.927 -55.351 -49.313 1.00 47.72 91 ILE A N 1
ATOM 668 C CA . ILE A 1 91 ? -6.590 -54.021 -49.888 1.00 47.72 91 ILE A CA 1
ATOM 669 C C . ILE A 1 91 ? -6.821 -52.852 -48.904 1.00 47.72 91 ILE A C 1
ATOM 671 O O . ILE A 1 91 ? -6.146 -51.826 -48.973 1.00 47.72 91 ILE A O 1
ATOM 675 N N . ILE A 1 92 ? -7.698 -53.006 -47.907 1.00 47.00 92 ILE A N 1
ATOM 676 C CA . ILE A 1 92 ? -8.091 -51.901 -47.006 1.00 47.00 92 ILE A CA 1
ATOM 677 C C . ILE A 1 92 ? -6.992 -51.552 -45.973 1.00 47.00 92 ILE A C 1
ATOM 679 O O . ILE A 1 92 ? -6.914 -50.417 -45.502 1.00 47.00 92 ILE A O 1
ATOM 683 N N . ILE A 1 93 ? -6.071 -52.475 -45.672 1.00 47.38 93 ILE A N 1
ATOM 684 C CA . ILE A 1 93 ? -5.043 -52.284 -44.629 1.00 47.38 93 ILE A CA 1
ATOM 685 C C . ILE A 1 93 ? -3.861 -51.408 -45.101 1.00 47.38 93 ILE A C 1
ATOM 687 O O . ILE A 1 93 ? -3.220 -50.758 -44.273 1.00 47.38 93 ILE A O 1
ATOM 691 N N . GLN A 1 94 ? -3.589 -51.293 -46.409 1.00 47.03 94 GLN A N 1
ATOM 692 C CA . GLN A 1 94 ? -2.501 -50.420 -46.887 1.00 47.03 94 GLN A CA 1
ATOM 693 C C . GLN A 1 94 ? -2.869 -48.927 -46.930 1.00 47.03 94 GLN A C 1
ATOM 695 O O . GLN A 1 94 ? -2.009 -48.082 -46.683 1.00 47.03 94 GLN A O 1
ATOM 700 N N . ILE A 1 95 ? -4.143 -48.578 -47.139 1.00 49.16 95 ILE A N 1
ATOM 701 C CA . ILE A 1 95 ? -4.575 -47.169 -47.225 1.00 49.16 95 ILE A CA 1
ATOM 702 C C . ILE A 1 95 ? -4.559 -46.487 -45.841 1.00 49.16 95 ILE A C 1
ATOM 704 O O . ILE A 1 95 ? -4.280 -45.290 -45.737 1.00 49.16 95 ILE A O 1
ATOM 708 N N . ILE A 1 96 ? -4.779 -47.242 -44.758 1.00 50.34 96 ILE A N 1
ATOM 709 C CA . ILE A 1 96 ? -4.776 -46.700 -43.388 1.00 50.34 96 ILE A CA 1
ATOM 710 C C . ILE A 1 96 ? -3.344 -46.390 -42.914 1.00 50.34 96 ILE A C 1
ATOM 712 O O . ILE A 1 96 ? -3.117 -45.333 -42.326 1.00 50.34 96 ILE A O 1
ATOM 716 N N . LYS A 1 97 ? -2.350 -47.229 -43.252 1.00 47.53 97 LYS A N 1
ATOM 717 C CA . LYS A 1 97 ? -0.940 -46.967 -42.898 1.00 47.53 97 LYS A CA 1
ATOM 718 C C . LYS A 1 97 ? -0.354 -45.750 -43.619 1.00 47.53 97 LYS A C 1
ATOM 720 O O . LYS A 1 97 ? 0.418 -45.028 -43.000 1.00 47.53 97 LYS A O 1
ATOM 725 N N . MET A 1 98 ? -0.752 -45.476 -44.867 1.00 49.59 98 MET A N 1
ATOM 726 C CA . MET A 1 98 ? -0.275 -44.296 -45.612 1.00 49.59 98 MET A CA 1
ATOM 727 C C . MET A 1 98 ? -0.865 -42.973 -45.099 1.00 49.59 98 MET A C 1
ATOM 729 O O . MET A 1 98 ? -0.176 -41.956 -45.099 1.00 49.59 98 MET A O 1
ATOM 733 N N . LYS A 1 99 ? -2.117 -42.962 -44.613 1.00 49.47 99 LYS A N 1
ATOM 734 C CA . LYS A 1 99 ? -2.714 -41.753 -44.012 1.00 49.47 99 LYS A CA 1
ATOM 735 C C . LYS A 1 99 ? -2.097 -41.402 -42.657 1.00 49.47 99 LYS A C 1
ATOM 737 O O . LYS A 1 99 ? -1.990 -40.222 -42.337 1.00 49.47 99 LYS A O 1
ATOM 742 N N . GLN A 1 100 ? -1.667 -42.397 -41.882 1.00 52.47 100 GLN A N 1
ATOM 743 C CA . GLN A 1 100 ? -1.109 -42.174 -40.547 1.00 52.47 100 GLN A CA 1
ATOM 744 C C . GLN A 1 100 ? 0.333 -41.640 -40.589 1.00 52.47 100 GLN A C 1
ATOM 746 O O . GLN A 1 100 ? 0.678 -40.799 -39.763 1.00 52.47 100 GLN A O 1
ATOM 751 N N . THR A 1 101 ? 1.143 -42.031 -41.583 1.00 53.47 101 THR A N 1
ATOM 752 C CA . THR A 1 101 ? 2.468 -41.427 -41.833 1.00 53.47 101 THR A CA 1
ATOM 753 C C . THR A 1 101 ? 2.395 -40.048 -42.487 1.00 53.47 101 THR A C 1
ATOM 755 O O . THR A 1 101 ? 3.249 -39.206 -42.220 1.00 53.47 101 THR A O 1
ATOM 758 N N . LEU A 1 102 ? 1.373 -39.772 -43.306 1.00 52.84 102 LEU A N 1
ATOM 759 C CA . LEU A 1 102 ? 1.196 -38.438 -43.891 1.00 52.84 102 LEU A CA 1
ATOM 760 C C . LEU A 1 102 ? 0.730 -37.411 -42.843 1.00 52.84 102 LEU A C 1
ATOM 762 O O . LEU A 1 102 ? 1.152 -36.258 -42.886 1.00 52.84 102 LEU A O 1
ATOM 766 N N . PHE A 1 103 ? -0.092 -37.828 -41.872 1.00 53.34 103 PHE A N 1
ATOM 767 C CA . PHE A 1 103 ? -0.558 -36.944 -40.799 1.00 53.34 103 PHE A CA 1
ATOM 768 C C . PHE A 1 103 ? 0.557 -36.604 -39.799 1.00 53.34 103 PHE A C 1
ATOM 770 O O . PHE A 1 103 ? 0.643 -35.457 -39.371 1.00 53.34 103 PHE A O 1
ATOM 777 N N . THR A 1 104 ? 1.463 -37.543 -39.491 1.00 54.34 104 THR A N 1
ATOM 778 C CA . THR A 1 104 ? 2.634 -37.260 -38.642 1.00 54.34 104 THR A CA 1
ATOM 779 C C . THR A 1 104 ? 3.652 -36.348 -39.328 1.00 54.34 104 THR A C 1
ATOM 781 O O . THR A 1 104 ? 4.176 -35.444 -38.675 1.00 54.34 104 THR A O 1
ATOM 784 N N . LEU A 1 105 ? 3.881 -36.489 -40.642 1.00 53.16 105 LEU A N 1
ATOM 785 C CA . LEU A 1 105 ? 4.752 -35.567 -41.387 1.00 53.16 105 LEU A CA 1
ATOM 786 C C . LEU A 1 105 ? 4.164 -34.151 -41.499 1.00 53.16 105 LEU A C 1
ATOM 788 O O . LEU A 1 105 ? 4.909 -33.177 -41.401 1.00 53.16 105 LEU A O 1
ATOM 792 N N . LEU A 1 106 ? 2.842 -34.017 -41.651 1.00 51.16 106 LEU A N 1
ATOM 793 C CA . LEU A 1 106 ? 2.192 -32.706 -41.739 1.00 51.16 106 LEU A CA 1
ATOM 794 C C . LEU A 1 106 ? 2.156 -31.982 -40.379 1.00 51.16 106 LEU A C 1
ATOM 796 O O . LEU A 1 106 ? 2.326 -30.767 -40.340 1.00 51.16 106 LEU A O 1
ATOM 800 N N . SER A 1 107 ? 2.044 -32.716 -39.262 1.00 52.75 107 SER A N 1
ATOM 801 C CA . SER A 1 107 ? 2.162 -32.144 -37.909 1.00 52.75 107 SER A CA 1
ATOM 802 C C . SER A 1 107 ? 3.590 -31.739 -37.514 1.00 52.75 107 SER A C 1
ATOM 804 O O . SER A 1 107 ? 3.753 -30.862 -36.667 1.00 52.75 107 SER A O 1
ATOM 806 N N . LEU A 1 108 ? 4.627 -32.324 -38.132 1.00 49.62 108 LEU A N 1
ATOM 807 C CA . LEU A 1 108 ? 6.021 -31.902 -37.922 1.00 49.62 108 LEU A CA 1
ATOM 808 C C . LEU A 1 108 ? 6.392 -30.634 -38.713 1.00 49.62 108 LEU A C 1
ATOM 810 O O . LEU A 1 108 ? 7.302 -29.919 -38.307 1.00 49.62 108 LEU A O 1
ATOM 814 N N . LEU A 1 109 ? 5.684 -30.325 -39.805 1.00 50.44 109 LEU A N 1
ATOM 815 C CA . LEU A 1 109 ? 5.955 -29.149 -40.647 1.00 50.44 109 LEU A CA 1
ATOM 816 C C . LEU A 1 109 ? 5.252 -27.863 -40.177 1.00 50.44 109 LEU A C 1
ATOM 818 O O . LEU A 1 109 ? 5.644 -26.777 -40.593 1.00 50.44 109 LEU A O 1
ATOM 822 N N . THR A 1 110 ? 4.259 -27.949 -39.287 1.00 49.81 110 THR A N 1
ATOM 823 C CA . THR A 1 110 ? 3.547 -26.770 -38.745 1.00 49.81 110 THR A CA 1
ATOM 824 C C . THR A 1 110 ? 4.044 -26.312 -37.374 1.00 49.81 110 THR A C 1
ATOM 826 O O . THR A 1 110 ? 3.570 -25.305 -36.855 1.00 49.81 110 THR A O 1
ATOM 829 N N . LEU A 1 111 ? 5.031 -26.997 -36.793 1.00 49.97 111 LEU A N 1
ATOM 830 C CA . LEU A 1 111 ? 5.776 -26.523 -35.624 1.00 49.97 111 LEU A CA 1
ATOM 831 C C . LEU A 1 111 ? 7.000 -25.710 -36.065 1.00 49.97 111 LEU A C 1
ATOM 833 O O . LEU A 1 111 ? 8.084 -25.852 -35.504 1.00 49.97 111 LEU A O 1
ATOM 837 N N . SER A 1 112 ? 6.830 -24.808 -37.041 1.00 51.50 112 SER A N 1
ATOM 838 C CA . SER A 1 112 ? 7.687 -23.624 -37.136 1.00 51.50 112 SER A CA 1
ATOM 839 C C . SER A 1 112 ? 7.400 -22.776 -35.897 1.00 51.50 112 SER A C 1
ATOM 841 O O . SER A 1 112 ? 6.628 -21.814 -35.924 1.00 51.50 112 SER A O 1
ATOM 843 N N . SER A 1 113 ? 7.942 -23.235 -34.772 1.00 54.91 113 SER A N 1
ATOM 844 C CA . SER A 1 113 ? 7.956 -22.562 -33.492 1.00 54.91 113 SER A CA 1
ATOM 845 C C . SER A 1 113 ? 8.358 -21.127 -33.763 1.00 54.91 113 SER A C 1
ATOM 847 O O . SER A 1 113 ? 9.453 -20.875 -34.264 1.00 54.91 113 SER A O 1
ATOM 849 N N . CYS A 1 114 ? 7.447 -20.196 -33.489 1.00 63.12 114 CYS A N 1
ATOM 850 C CA . CYS A 1 114 ? 7.807 -18.796 -33.382 1.00 63.12 114 CYS A CA 1
ATOM 851 C C . CYS A 1 114 ? 8.921 -18.733 -32.338 1.00 63.12 114 CYS A C 1
ATOM 853 O O . CYS A 1 114 ? 8.649 -18.884 -31.149 1.00 63.12 114 CYS A O 1
ATOM 855 N N . ALA A 1 115 ? 10.167 -18.628 -32.790 1.00 85.50 115 ALA A N 1
ATOM 856 C CA . ALA A 1 115 ? 11.302 -18.530 -31.900 1.00 85.50 115 ALA A CA 1
ATOM 857 C C . ALA A 1 115 ? 11.202 -17.159 -31.226 1.00 85.50 115 ALA A C 1
ATOM 859 O O . ALA A 1 115 ? 11.326 -16.113 -31.869 1.00 85.50 115 ALA A O 1
ATOM 860 N N . PHE A 1 116 ? 10.856 -17.178 -29.943 1.00 91.62 116 PHE A N 1
ATOM 861 C CA . PHE A 1 116 ? 10.895 -15.993 -29.107 1.00 91.62 116 PHE A CA 1
ATOM 862 C C . PHE A 1 116 ? 12.337 -15.756 -28.681 1.00 91.62 116 PHE A C 1
ATOM 864 O O . PHE A 1 116 ? 13.059 -16.697 -28.348 1.00 91.62 116 PHE A O 1
ATOM 871 N N . TYR A 1 117 ? 12.751 -14.498 -28.715 1.00 94.62 117 TYR A N 1
ATOM 872 C CA . TYR A 1 117 ? 14.058 -14.101 -28.228 1.00 94.62 117 TYR A CA 1
ATOM 873 C C . TYR A 1 117 ? 14.062 -14.142 -26.692 1.00 94.62 117 TYR A C 1
ATOM 875 O O . TYR A 1 117 ? 13.214 -13.525 -26.046 1.00 94.62 117 TYR A O 1
ATOM 883 N N . ASP A 1 118 ? 15.001 -14.891 -26.108 1.00 95.81 118 ASP A N 1
ATOM 884 C CA . ASP A 1 118 ? 15.144 -15.056 -24.656 1.00 95.81 118 ASP A CA 1
ATOM 885 C C . ASP A 1 118 ? 15.844 -13.828 -24.045 1.00 95.81 118 ASP A C 1
ATOM 887 O O . ASP A 1 118 ? 17.063 -13.779 -23.843 1.00 95.81 118 ASP A O 1
ATOM 891 N N . CYS A 1 119 ? 15.051 -12.787 -23.804 1.00 94.69 119 CYS A N 1
ATOM 892 C CA . CYS A 1 119 ? 15.521 -11.500 -23.302 1.00 94.69 119 CYS A CA 1
ATOM 893 C C . CYS A 1 119 ? 16.219 -11.575 -21.939 1.00 94.69 119 CYS A C 1
ATOM 895 O O . CYS A 1 119 ? 17.304 -10.996 -21.820 1.00 94.69 119 CYS A O 1
ATOM 897 N N . PRO A 1 120 ? 15.701 -12.309 -20.935 1.00 95.75 120 PRO A N 1
ATOM 898 C CA . PRO A 1 120 ? 16.405 -12.489 -19.672 1.00 95.75 120 PRO A CA 1
ATOM 899 C C . PRO A 1 120 ? 17.807 -13.069 -19.851 1.00 95.75 120 PRO A C 1
ATOM 901 O O . PRO A 1 120 ? 18.751 -12.567 -19.240 1.00 95.75 120 PRO A O 1
ATOM 904 N N . LYS A 1 121 ? 17.977 -14.070 -20.718 1.00 96.50 121 LYS A N 1
ATOM 905 C CA . LYS A 1 121 ? 19.278 -14.713 -20.930 1.00 96.50 121 LYS A CA 1
ATOM 906 C C . LYS A 1 121 ? 20.272 -13.828 -21.678 1.00 96.50 121 LYS A C 1
ATOM 908 O O . LYS A 1 121 ? 21.449 -13.805 -21.321 1.00 96.50 121 LYS A O 1
ATOM 913 N N . HIS A 1 122 ? 19.816 -13.123 -22.711 1.00 95.94 122 HIS A N 1
ATOM 914 C CA . HIS A 1 122 ? 20.713 -12.399 -23.612 1.00 95.94 122 HIS A CA 1
ATOM 915 C C . HIS A 1 122 ? 20.912 -10.923 -23.247 1.00 95.94 122 HIS A C 1
ATOM 917 O O . HIS A 1 122 ? 22.004 -10.406 -23.456 1.00 95.94 122 HIS A O 1
ATOM 923 N N . LEU A 1 123 ? 19.909 -10.247 -22.674 1.00 95.38 123 LEU A N 1
ATOM 924 C CA . LEU A 1 123 ? 19.974 -8.808 -22.371 1.00 95.38 123 LEU A CA 1
ATOM 925 C C . LEU A 1 123 ? 20.377 -8.516 -20.916 1.00 95.38 123 LEU A C 1
ATOM 927 O O . LEU A 1 123 ? 21.081 -7.538 -20.653 1.00 95.38 123 LEU A O 1
ATOM 931 N N . SER A 1 124 ? 20.013 -9.371 -19.953 1.00 93.12 124 SER A N 1
ATOM 932 C CA . SER A 1 124 ? 20.369 -9.181 -18.532 1.00 93.12 124 SER A CA 1
ATOM 933 C C . SER A 1 124 ? 21.869 -9.205 -18.197 1.00 93.12 124 SER A C 1
ATOM 935 O O . SER A 1 124 ? 22.249 -8.489 -17.270 1.00 93.12 124 SER A O 1
ATOM 937 N N . PRO A 1 125 ? 22.764 -9.925 -18.902 1.00 96.50 125 PRO A N 1
ATOM 938 C CA . PRO A 1 125 ? 24.197 -9.874 -18.592 1.00 96.50 125 PRO A CA 1
ATOM 939 C C . PRO A 1 125 ? 24.932 -8.680 -19.226 1.00 96.50 125 PRO A C 1
ATOM 941 O O . PRO A 1 125 ? 26.053 -8.375 -18.820 1.00 96.50 125 PRO A O 1
ATOM 944 N N . LEU A 1 126 ? 24.322 -7.994 -20.197 1.00 95.81 126 LEU A N 1
ATOM 945 C CA . LEU A 1 126 ? 24.978 -6.921 -20.952 1.00 95.81 126 LEU A CA 1
ATOM 946 C C . LEU A 1 126 ? 25.296 -5.700 -20.091 1.00 95.81 126 LEU A C 1
ATOM 948 O O . LEU A 1 126 ? 24.533 -5.348 -19.184 1.00 95.81 126 LEU A O 1
ATOM 952 N N . ARG A 1 127 ? 26.405 -5.030 -20.410 1.00 95.44 127 ARG A N 1
ATOM 953 C CA . ARG A 1 127 ? 26.877 -3.842 -19.680 1.00 95.44 127 ARG A CA 1
ATOM 954 C C . ARG A 1 127 ? 26.719 -2.545 -20.466 1.00 95.44 127 ARG A C 1
ATOM 956 O O . ARG A 1 127 ? 26.719 -1.485 -19.852 1.00 95.44 127 ARG A O 1
ATOM 963 N N . SER A 1 128 ? 26.588 -2.632 -21.787 1.00 97.25 128 SER A N 1
ATOM 964 C CA . SER A 1 128 ? 26.510 -1.481 -22.684 1.00 97.25 128 SER A CA 1
ATOM 965 C C . SER A 1 128 ? 25.227 -1.511 -23.509 1.00 97.25 128 SER A C 1
ATOM 967 O O . SER A 1 128 ? 24.838 -2.557 -24.026 1.00 97.25 128 SER A O 1
ATOM 969 N N . ASP A 1 129 ? 24.606 -0.344 -23.678 1.00 97.25 129 ASP A N 1
ATOM 970 C CA . ASP A 1 129 ? 23.440 -0.168 -24.550 1.00 97.25 129 ASP A CA 1
ATOM 971 C C . ASP A 1 129 ? 23.790 -0.451 -26.020 1.00 97.25 129 ASP A C 1
ATOM 973 O O . ASP A 1 129 ? 22.998 -1.041 -26.742 1.00 97.25 129 ASP A O 1
ATOM 977 N N . LEU A 1 130 ? 25.012 -0.127 -26.463 1.00 97.62 130 LEU A N 1
ATOM 978 C CA . LEU A 1 130 ? 25.448 -0.399 -27.840 1.00 97.62 130 LEU A CA 1
ATOM 979 C C . LEU A 1 130 ? 25.480 -1.904 -28.151 1.00 97.62 130 LEU A C 1
ATOM 981 O O . LEU A 1 130 ? 24.999 -2.318 -29.201 1.00 97.62 130 LEU A O 1
ATOM 985 N N . GLU A 1 131 ? 25.977 -2.720 -27.215 1.00 96.56 131 GLU A N 1
ATOM 986 C CA . GLU A 1 131 ? 25.958 -4.187 -27.338 1.00 96.56 131 GLU A CA 1
ATOM 987 C C . GLU A 1 131 ? 24.514 -4.711 -27.372 1.00 96.56 131 GLU A C 1
ATOM 989 O O . GLU A 1 131 ? 24.182 -5.599 -28.159 1.00 96.56 131 GLU A O 1
ATOM 994 N N . GLY A 1 132 ? 23.638 -4.132 -26.541 1.00 96.38 132 GLY A N 1
ATOM 995 C CA . GLY A 1 132 ? 22.204 -4.420 -26.554 1.00 96.38 132 GLY A CA 1
ATOM 996 C C . GLY A 1 132 ? 21.569 -4.124 -27.909 1.00 96.38 132 GLY A C 1
ATOM 997 O O . GLY A 1 132 ? 20.847 -4.965 -28.445 1.00 96.38 132 GLY A O 1
ATOM 998 N N . LEU A 1 133 ? 21.891 -2.973 -28.497 1.00 97.94 133 LEU A N 1
ATOM 999 C CA . LEU A 1 133 ? 21.346 -2.525 -29.771 1.00 97.94 133 LEU A CA 1
ATOM 1000 C C . LEU A 1 133 ? 21.780 -3.440 -30.917 1.00 97.94 133 LEU A C 1
ATOM 1002 O O . LEU A 1 133 ? 20.959 -3.781 -31.771 1.00 97.94 133 LEU A O 1
ATOM 1006 N N . GLU A 1 134 ? 23.050 -3.844 -30.943 1.00 97.69 134 GLU A N 1
ATOM 1007 C CA . GLU A 1 134 ? 23.578 -4.777 -31.943 1.00 97.69 134 GLU A CA 1
ATOM 1008 C C . GLU A 1 134 ? 22.884 -6.140 -31.858 1.00 97.69 134 GLU A C 1
ATOM 1010 O O . GLU A 1 134 ? 22.386 -6.634 -32.873 1.00 97.69 134 GLU A O 1
ATOM 1015 N N . LEU A 1 135 ? 22.756 -6.704 -30.652 1.00 97.06 135 LEU A N 1
ATOM 1016 C CA . LEU A 1 135 ? 22.079 -7.987 -30.439 1.00 97.06 135 LEU A CA 1
ATOM 1017 C C . LEU A 1 135 ? 20.590 -7.926 -30.790 1.00 97.06 135 LEU A C 1
ATOM 1019 O O . LEU A 1 135 ? 20.065 -8.841 -31.425 1.00 97.06 135 LEU A O 1
ATOM 1023 N N . VAL A 1 136 ? 19.908 -6.838 -30.431 1.00 97.12 136 VAL A N 1
ATOM 1024 C CA . VAL A 1 136 ? 18.498 -6.629 -30.783 1.00 97.12 136 VAL A CA 1
ATOM 1025 C C . VAL A 1 136 ? 18.327 -6.498 -32.299 1.00 97.12 136 VAL A C 1
ATOM 1027 O O . VAL A 1 136 ? 17.430 -7.124 -32.865 1.00 97.12 136 VAL A O 1
ATOM 1030 N N . LYS A 1 137 ? 19.189 -5.739 -32.988 1.00 97.75 137 LYS A N 1
ATOM 1031 C CA . LYS A 1 137 ? 19.162 -5.623 -34.458 1.00 97.75 137 LYS A CA 1
ATOM 1032 C C . LYS A 1 137 ? 19.431 -6.959 -35.140 1.00 97.75 137 LYS A C 1
ATOM 1034 O O . LYS A 1 137 ? 18.755 -7.289 -36.119 1.00 97.75 137 LYS A O 1
ATOM 1039 N N . GLN A 1 138 ? 20.384 -7.731 -34.624 1.00 97.31 138 GLN A N 1
ATOM 1040 C CA . GLN A 1 138 ? 20.684 -9.065 -35.126 1.00 97.31 138 GLN A CA 1
ATOM 1041 C C . GLN A 1 138 ? 19.468 -9.990 -34.970 1.00 97.31 138 GLN A C 1
ATOM 1043 O O . GLN A 1 138 ? 18.982 -10.529 -35.963 1.00 97.31 138 GLN A O 1
ATOM 1048 N N . ALA A 1 139 ? 18.906 -10.091 -33.764 1.00 96.38 139 ALA A N 1
ATOM 1049 C CA . ALA A 1 139 ? 17.726 -10.910 -33.485 1.00 96.38 139 ALA A CA 1
ATOM 1050 C C . ALA A 1 139 ? 16.495 -10.481 -34.311 1.00 96.38 139 ALA A C 1
ATOM 1052 O O . ALA A 1 139 ? 15.738 -11.325 -34.797 1.00 96.38 139 ALA A O 1
ATOM 1053 N N . HIS A 1 140 ? 16.312 -9.175 -34.532 1.00 95.62 140 HIS A N 1
ATOM 1054 C CA . HIS A 1 140 ? 15.249 -8.658 -35.395 1.00 95.62 140 HIS A CA 1
ATOM 1055 C C . HIS A 1 140 ? 15.469 -9.045 -36.868 1.00 95.62 140 HIS A C 1
ATOM 1057 O O . HIS A 1 140 ? 14.521 -9.445 -37.546 1.00 95.62 140 HIS A O 1
ATOM 1063 N N . THR A 1 141 ? 16.715 -9.001 -37.353 1.00 96.38 141 THR A N 1
ATOM 1064 C CA . THR A 1 141 ? 17.086 -9.446 -38.711 1.00 96.38 141 THR A CA 1
ATOM 1065 C C . THR A 1 141 ? 16.839 -10.947 -38.895 1.00 96.38 141 THR A C 1
ATOM 1067 O O . THR A 1 141 ? 16.359 -11.378 -39.944 1.00 96.38 141 THR A O 1
ATOM 1070 N N . GLU A 1 142 ? 17.072 -11.733 -37.843 1.00 96.06 142 GLU A N 1
ATOM 1071 C CA . GLU A 1 142 ? 16.756 -13.167 -37.762 1.00 96.06 142 GLU A CA 1
ATOM 1072 C C . GLU A 1 142 ? 15.245 -13.453 -37.622 1.00 96.06 142 GLU A C 1
ATOM 1074 O O . GLU A 1 142 ? 14.831 -14.613 -37.586 1.00 96.06 142 GLU A O 1
ATOM 1079 N N . LYS A 1 143 ? 14.400 -12.410 -37.607 1.00 94.19 143 LYS A N 1
ATOM 1080 C CA . LYS A 1 143 ? 12.933 -12.478 -37.479 1.00 94.19 143 LYS A CA 1
ATOM 1081 C C . LYS A 1 143 ? 12.459 -13.137 -36.179 1.00 94.19 143 LYS A C 1
ATOM 1083 O O . LYS A 1 143 ? 11.370 -13.719 -36.141 1.00 94.19 143 LYS A O 1
ATOM 1088 N N . LEU A 1 144 ? 13.253 -13.035 -35.114 1.00 94.81 144 LEU A N 1
ATOM 1089 C CA . LEU A 1 144 ? 12.846 -13.471 -33.782 1.00 94.81 144 LEU A CA 1
ATOM 1090 C C . LEU A 1 144 ? 11.782 -12.526 -33.215 1.00 94.81 144 LEU A C 1
ATOM 1092 O O . LEU A 1 144 ? 11.778 -11.324 -33.488 1.00 94.81 144 LEU A O 1
ATOM 1096 N N . LYS A 1 145 ? 10.860 -13.076 -32.419 1.00 94.75 145 LYS A N 1
ATOM 1097 C CA . LYS A 1 145 ? 9.818 -12.281 -31.755 1.00 94.75 145 LYS A CA 1
ATOM 1098 C C . LYS A 1 145 ? 10.288 -11.830 -30.376 1.00 94.75 145 LYS A C 1
ATOM 1100 O O . LYS A 1 145 ? 10.704 -12.657 -29.569 1.00 94.75 145 LYS A O 1
ATOM 1105 N N . PHE A 1 146 ? 10.151 -10.542 -30.084 1.00 96.38 146 PHE A N 1
ATOM 1106 C CA . PHE A 1 146 ? 10.380 -9.974 -28.757 1.00 96.38 146 PHE A CA 1
ATOM 1107 C C . PHE A 1 146 ? 9.085 -9.965 -27.941 1.00 96.38 146 PHE A C 1
ATOM 1109 O O . PHE A 1 146 ? 8.020 -9.603 -28.455 1.00 96.38 146 PHE A O 1
ATOM 1116 N N . SER A 1 147 ? 9.184 -10.362 -26.673 1.00 95.12 147 SER A N 1
ATOM 1117 C CA . SER A 1 147 ? 8.132 -10.187 -25.668 1.00 95.12 147 SER A CA 1
ATOM 1118 C C . SER A 1 147 ? 8.147 -8.756 -25.109 1.00 95.12 147 SER A C 1
ATOM 1120 O O . SER A 1 147 ? 9.073 -7.987 -25.363 1.00 95.12 147 SER A O 1
ATOM 1122 N N . SER A 1 148 ? 7.127 -8.375 -24.339 1.00 94.56 148 SER A N 1
ATOM 1123 C CA . SER A 1 148 ? 7.096 -7.105 -23.590 1.00 94.56 148 SER A CA 1
ATOM 1124 C C . SER A 1 148 ? 8.210 -7.001 -22.538 1.00 94.56 148 SER A C 1
ATOM 1126 O O . SER A 1 148 ? 8.722 -5.915 -22.283 1.00 94.56 148 SER A O 1
ATOM 1128 N N . GLU A 1 149 ? 8.624 -8.136 -21.974 1.00 95.56 149 GLU A N 1
ATOM 1129 C CA . GLU A 1 149 ? 9.688 -8.244 -20.965 1.00 95.56 149 GLU A CA 1
ATOM 1130 C C . GLU A 1 149 ? 11.042 -7.733 -21.486 1.00 95.56 149 GLU A C 1
ATOM 1132 O O . GLU A 1 149 ? 11.838 -7.170 -20.740 1.00 95.56 149 GLU A O 1
ATOM 1137 N N . CYS A 1 150 ? 11.293 -7.862 -22.790 1.00 96.62 150 CYS A N 1
ATOM 1138 C CA . CYS A 1 150 ? 12.500 -7.345 -23.430 1.00 96.62 150 CYS A CA 1
ATOM 1139 C C . CYS A 1 150 ? 12.644 -5.835 -23.251 1.00 96.62 150 CYS A C 1
ATOM 1141 O O . CYS A 1 150 ? 13.702 -5.353 -22.850 1.00 96.62 150 CYS A O 1
ATOM 1143 N N . LEU A 1 151 ? 11.564 -5.099 -23.524 1.00 97.00 151 LEU A N 1
ATOM 1144 C CA . LEU A 1 151 ? 11.522 -3.653 -23.357 1.00 97.00 151 LEU A CA 1
ATOM 1145 C C . LEU A 1 151 ? 11.687 -3.270 -21.885 1.00 97.00 151 LEU A C 1
ATOM 1147 O O . LEU A 1 151 ? 12.431 -2.347 -21.573 1.00 97.00 151 LEU A O 1
ATOM 1151 N N . GLU A 1 152 ? 11.048 -4.010 -20.980 1.00 96.69 152 GLU A N 1
ATOM 1152 C CA . GLU A 1 152 ? 11.171 -3.788 -19.540 1.00 96.69 152 GLU A CA 1
ATOM 1153 C C . GLU A 1 152 ? 12.623 -3.921 -19.052 1.00 96.69 152 GLU A C 1
ATOM 1155 O O . GLU A 1 152 ? 13.118 -3.036 -18.351 1.00 96.69 152 GLU A O 1
ATOM 1160 N N . ILE A 1 153 ? 13.330 -4.983 -19.457 1.00 96.88 153 ILE A N 1
ATOM 1161 C CA . ILE A 1 153 ? 14.739 -5.207 -19.095 1.00 96.88 153 ILE A CA 1
ATOM 1162 C C . ILE A 1 153 ? 15.624 -4.076 -19.624 1.00 96.88 153 ILE A C 1
ATOM 1164 O O . ILE A 1 153 ? 16.475 -3.569 -18.889 1.00 96.88 153 ILE A O 1
ATOM 1168 N N . LEU A 1 154 ? 15.435 -3.674 -20.885 1.00 97.38 154 LEU A N 1
ATOM 1169 C CA . LEU A 1 154 ? 16.230 -2.609 -21.499 1.00 97.38 154 LEU A CA 1
ATOM 1170 C C . LEU A 1 154 ? 16.008 -1.268 -20.790 1.00 97.38 154 LEU A C 1
ATOM 1172 O O . LEU A 1 154 ? 16.978 -0.604 -20.425 1.00 97.38 154 LEU A O 1
ATOM 1176 N N . LEU A 1 155 ? 14.753 -0.905 -20.513 1.00 97.31 155 LEU A N 1
ATOM 1177 C CA . LEU A 1 155 ? 14.421 0.329 -19.800 1.00 97.31 155 LEU A CA 1
ATOM 1178 C C . LEU A 1 155 ? 14.965 0.324 -18.365 1.00 97.31 155 LEU A C 1
ATOM 1180 O O . LEU A 1 155 ? 15.593 1.298 -17.958 1.00 97.31 155 LEU A O 1
ATOM 1184 N N . LYS A 1 156 ? 14.825 -0.784 -17.621 1.00 96.06 156 LYS A N 1
ATOM 1185 C CA . LYS A 1 156 ? 15.388 -0.926 -16.261 1.00 96.06 156 LYS A CA 1
ATOM 1186 C C . LYS A 1 156 ? 16.9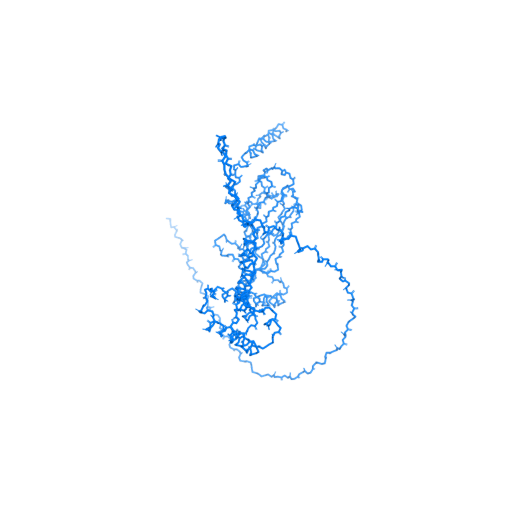13 -0.796 -16.230 1.00 96.06 156 LYS A C 1
ATOM 1188 O O . LYS A 1 156 ? 17.478 -0.389 -15.218 1.00 96.06 156 LYS A O 1
ATOM 1193 N N . LYS A 1 157 ? 17.582 -1.125 -17.336 1.00 95.75 157 LYS A N 1
ATOM 1194 C CA . LYS A 1 157 ? 19.032 -0.971 -17.513 1.00 95.75 157 LYS A CA 1
ATOM 1195 C C . LYS A 1 157 ? 19.468 0.387 -18.058 1.00 95.75 157 LYS A C 1
ATOM 1197 O O . LYS A 1 157 ? 20.670 0.603 -18.195 1.00 95.75 157 LYS A O 1
ATOM 1202 N N . ASN A 1 158 ? 18.536 1.295 -18.345 1.00 96.25 158 ASN A N 1
ATOM 1203 C CA . ASN A 1 158 ? 18.797 2.560 -19.036 1.00 96.25 158 ASN A CA 1
ATOM 1204 C C . ASN A 1 158 ? 19.370 2.374 -20.456 1.00 96.25 158 ASN A C 1
ATOM 1206 O O . ASN A 1 158 ? 20.150 3.198 -20.930 1.00 96.25 158 ASN A O 1
ATOM 1210 N N . PHE A 1 159 ? 19.010 1.283 -21.140 1.00 97.69 159 PHE A N 1
ATOM 1211 C CA . PHE A 1 159 ? 19.407 1.014 -22.525 1.00 97.69 159 PHE A CA 1
ATOM 1212 C C . PHE A 1 159 ? 18.415 1.682 -23.484 1.00 97.69 159 PHE A C 1
ATOM 1214 O O . PHE A 1 159 ? 17.556 1.035 -24.096 1.00 97.69 159 PHE A O 1
ATOM 1221 N N . PHE A 1 160 ? 18.464 3.014 -23.529 1.00 97.38 160 PHE A N 1
ATOM 1222 C CA . PHE A 1 160 ? 17.480 3.829 -24.237 1.00 97.38 160 PHE A CA 1
ATOM 1223 C C . PHE A 1 160 ? 17.580 3.700 -25.755 1.00 97.38 160 PHE A C 1
ATOM 1225 O O . PHE A 1 160 ? 16.536 3.671 -26.399 1.00 97.38 160 PHE A O 1
ATOM 1232 N N . LEU A 1 161 ? 18.777 3.539 -26.325 1.00 98.00 161 LEU A N 1
ATOM 1233 C CA . LEU A 1 161 ? 18.947 3.376 -27.775 1.00 98.00 161 LEU A CA 1
ATOM 1234 C C . LEU A 1 161 ? 18.352 2.047 -28.247 1.00 98.00 161 LEU A C 1
ATOM 1236 O O . LEU A 1 161 ? 17.625 1.993 -29.241 1.00 98.00 161 LEU A O 1
ATOM 1240 N N . SER A 1 162 ? 18.622 0.971 -27.506 1.00 97.81 162 SER A N 1
ATOM 1241 C CA . SER A 1 162 ? 18.023 -0.344 -27.758 1.00 97.81 162 SER A CA 1
ATOM 1242 C C . SER A 1 162 ? 16.499 -0.310 -27.622 1.00 97.81 162 SER A C 1
ATOM 1244 O O . SER A 1 162 ? 15.782 -0.883 -28.445 1.00 97.81 162 SER A O 1
ATOM 1246 N N . SER A 1 163 ? 16.001 0.379 -26.591 1.00 97.81 163 SER A N 1
ATOM 1247 C CA . SER A 1 163 ? 14.564 0.521 -26.333 1.00 97.81 163 SER A CA 1
ATOM 1248 C C . SER A 1 163 ? 13.873 1.327 -27.433 1.00 97.81 163 SER A C 1
ATOM 1250 O O . SER A 1 163 ? 12.850 0.892 -27.955 1.00 97.81 163 SER A O 1
ATOM 1252 N N . GLU A 1 164 ? 14.450 2.463 -27.830 1.00 98.06 164 GLU A N 1
ATOM 1253 C CA . GLU A 1 164 ? 13.961 3.317 -28.917 1.00 98.06 164 GLU A CA 1
ATOM 1254 C C . GLU A 1 164 ? 13.889 2.544 -30.237 1.00 98.06 164 GLU A C 1
ATOM 1256 O O . GLU A 1 164 ? 12.881 2.609 -30.939 1.00 98.06 164 GLU A O 1
ATOM 1261 N N . TYR A 1 165 ? 14.913 1.742 -30.545 1.00 98.19 165 TYR A N 1
ATOM 1262 C CA . TYR A 1 165 ? 14.893 0.887 -31.727 1.00 98.19 165 TYR A CA 1
ATOM 1263 C C . TYR A 1 165 ? 13.710 -0.091 -31.708 1.00 98.19 165 TYR A C 1
ATOM 1265 O O . TYR A 1 165 ? 12.978 -0.181 -32.693 1.00 98.19 165 TYR A O 1
ATOM 1273 N N . LEU A 1 166 ? 13.475 -0.800 -30.597 1.00 97.00 166 LEU A N 1
ATOM 1274 C CA . LEU A 1 166 ? 12.328 -1.710 -30.499 1.00 97.00 166 LEU A CA 1
ATOM 1275 C C . LEU A 1 166 ? 10.990 -0.971 -30.612 1.00 97.00 166 LEU A C 1
ATOM 1277 O O . LEU A 1 166 ? 10.081 -1.465 -31.283 1.00 97.00 166 LEU A O 1
ATOM 1281 N N . LEU A 1 167 ? 10.870 0.195 -29.972 1.00 97.31 167 LEU A N 1
ATOM 1282 C CA . LEU A 1 167 ? 9.664 1.027 -29.987 1.00 97.31 167 LEU A CA 1
ATOM 1283 C C . LEU A 1 167 ? 9.338 1.578 -31.376 1.00 97.31 167 LEU A C 1
ATOM 1285 O O . LEU A 1 167 ? 8.164 1.690 -31.707 1.00 97.31 167 LEU A O 1
ATOM 1289 N N . ASN A 1 168 ? 10.347 1.885 -32.190 1.00 97.25 168 ASN A N 1
ATOM 1290 C CA . ASN A 1 168 ? 10.147 2.466 -33.517 1.00 97.25 168 ASN A CA 1
ATOM 1291 C C . ASN A 1 168 ? 10.049 1.402 -34.620 1.00 97.25 168 ASN A C 1
ATOM 1293 O O . ASN A 1 168 ? 9.242 1.528 -35.538 1.00 97.25 168 ASN A O 1
ATOM 1297 N N . GLU A 1 169 ? 10.846 0.335 -34.542 1.00 97.12 169 GLU A N 1
ATOM 1298 C CA . GLU A 1 169 ? 11.001 -0.612 -35.654 1.00 97.12 169 GLU A CA 1
ATOM 1299 C C . GLU A 1 169 ? 10.206 -1.910 -35.483 1.00 97.12 169 GLU A C 1
ATOM 1301 O O . GLU A 1 169 ? 9.779 -2.507 -36.482 1.00 97.12 169 GLU A O 1
ATOM 1306 N N . TYR A 1 170 ? 10.014 -2.367 -34.240 1.00 95.81 170 TYR A N 1
ATOM 1307 C CA . TYR A 1 170 ? 9.411 -3.669 -33.944 1.00 95.81 170 TYR A CA 1
ATOM 1308 C C . TYR A 1 170 ? 7.983 -3.545 -33.402 1.00 95.81 170 TYR A C 1
ATOM 1310 O O . TYR A 1 170 ? 7.039 -4.006 -34.048 1.00 95.81 170 TYR A O 1
ATOM 1318 N N . TYR A 1 171 ? 7.798 -2.902 -32.247 1.00 96.12 171 TYR A N 1
ATOM 1319 C CA . TYR A 1 171 ? 6.509 -2.873 -31.552 1.00 96.12 171 TYR A CA 1
ATOM 1320 C C . TYR A 1 171 ? 5.349 -2.210 -32.312 1.00 96.12 171 TYR A C 1
ATOM 1322 O O . TYR A 1 171 ? 4.235 -2.706 -32.141 1.00 96.12 171 TYR A O 1
ATOM 1330 N N . PRO A 1 172 ? 5.537 -1.221 -33.214 1.00 96.12 172 PRO A N 1
ATOM 1331 C CA . PRO A 1 172 ? 4.427 -0.659 -33.992 1.00 96.12 172 PRO A CA 1
ATOM 1332 C C . PRO A 1 172 ? 3.756 -1.680 -34.917 1.00 96.12 172 PRO A C 1
ATOM 1334 O O . PRO A 1 172 ? 2.623 -1.490 -35.348 1.00 96.12 172 PRO A O 1
ATOM 1337 N N . LYS A 1 173 ? 4.453 -2.780 -35.229 1.00 95.00 173 LYS A N 1
ATOM 1338 C CA . LYS A 1 173 ? 3.933 -3.900 -36.029 1.00 95.00 173 LYS A CA 1
ATOM 1339 C C . LYS A 1 173 ? 3.247 -4.963 -35.164 1.00 95.00 173 LYS A C 1
ATOM 1341 O O . LYS A 1 173 ? 2.771 -5.968 -35.689 1.00 95.00 173 LYS A O 1
ATOM 1346 N N . THR A 1 174 ? 3.223 -4.773 -33.847 1.00 91.56 174 THR A N 1
ATOM 1347 C CA . THR A 1 174 ? 2.640 -5.694 -32.867 1.00 91.56 174 THR A CA 1
ATOM 1348 C C . THR A 1 174 ? 1.435 -5.056 -32.181 1.00 91.56 174 THR A C 1
ATOM 1350 O O . THR A 1 174 ? 1.284 -3.842 -32.171 1.00 91.56 174 THR A O 1
ATOM 1353 N N . SER A 1 175 ? 0.575 -5.870 -31.573 1.00 91.69 175 SER A N 1
ATOM 1354 C CA . SER A 1 175 ? -0.568 -5.399 -30.778 1.00 91.69 175 SER A CA 1
ATOM 1355 C C . SER A 1 175 ? -0.218 -5.162 -29.300 1.00 91.69 175 SER A C 1
ATOM 1357 O O . SER A 1 175 ? -1.094 -5.263 -28.444 1.00 91.69 175 SER A O 1
ATOM 1359 N N . ILE A 1 176 ? 1.063 -4.968 -28.974 1.00 92.31 176 ILE A N 1
ATOM 1360 C CA . ILE A 1 176 ? 1.530 -4.805 -27.594 1.00 92.31 176 ILE A CA 1
ATOM 1361 C C . ILE A 1 176 ? 1.440 -3.325 -27.224 1.00 92.31 176 ILE A C 1
ATOM 1363 O O . ILE A 1 176 ? 2.017 -2.483 -27.906 1.00 92.31 176 ILE A O 1
ATOM 1367 N N . ASP A 1 177 ? 0.750 -3.017 -26.127 1.00 93.38 177 ASP A N 1
ATOM 1368 C CA . ASP A 1 177 ? 0.698 -1.665 -25.575 1.00 93.38 177 ASP A CA 1
ATOM 1369 C C . ASP A 1 177 ? 2.013 -1.339 -24.852 1.00 93.38 177 ASP A C 1
ATOM 1371 O O . ASP A 1 177 ? 2.253 -1.731 -23.706 1.00 93.38 177 ASP A O 1
ATOM 1375 N N . THR A 1 178 ? 2.900 -0.646 -25.559 1.00 95.50 178 THR A N 1
ATOM 1376 C CA . THR A 1 178 ? 4.205 -0.242 -25.036 1.00 95.50 178 THR A CA 1
ATOM 1377 C C . THR A 1 178 ? 4.134 0.958 -24.102 1.00 95.50 178 THR A C 1
ATOM 1379 O O . THR A 1 178 ? 5.046 1.147 -23.298 1.00 95.50 178 THR A O 1
ATOM 1382 N N . GLU A 1 179 ? 3.075 1.767 -24.173 1.00 95.31 179 GLU A N 1
ATOM 1383 C CA . GLU A 1 179 ? 2.947 2.971 -23.353 1.00 95.31 179 GLU A CA 1
ATOM 1384 C C . GLU A 1 179 ? 2.809 2.609 -21.873 1.00 95.31 179 GLU A C 1
ATOM 1386 O O . GLU A 1 179 ? 3.507 3.171 -21.023 1.00 95.31 179 GLU A O 1
ATOM 1391 N N . VAL A 1 180 ? 1.960 1.625 -21.567 1.00 95.00 180 VAL A N 1
ATOM 1392 C CA .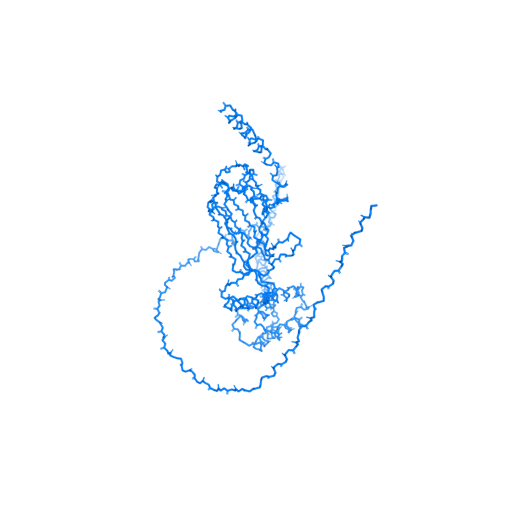 VAL A 1 180 ? 1.775 1.124 -20.198 1.00 95.00 180 VAL A CA 1
ATOM 1393 C C . VAL A 1 180 ? 3.088 0.574 -19.634 1.00 95.00 180 VAL A C 1
ATOM 1395 O O . VAL A 1 180 ? 3.434 0.868 -18.490 1.00 95.00 180 VAL A O 1
ATOM 1398 N N . ILE A 1 181 ? 3.858 -0.161 -20.445 1.00 94.81 181 ILE A N 1
ATOM 1399 C CA . ILE A 1 181 ? 5.155 -0.723 -20.036 1.00 94.81 181 ILE A CA 1
ATOM 1400 C C . ILE A 1 181 ? 6.134 0.401 -19.682 1.00 94.81 181 ILE A C 1
ATOM 1402 O O . ILE A 1 181 ? 6.708 0.393 -18.593 1.00 94.81 181 ILE A O 1
ATOM 1406 N N . VAL A 1 182 ? 6.293 1.394 -20.564 1.00 96.50 182 VAL A N 1
ATOM 1407 C CA . VAL A 1 182 ? 7.209 2.525 -20.341 1.00 96.50 182 VAL A CA 1
ATOM 1408 C C . VAL A 1 182 ? 6.819 3.304 -19.084 1.00 96.50 182 VAL A C 1
ATOM 1410 O O . VAL A 1 182 ? 7.683 3.595 -18.256 1.00 96.50 182 VAL A O 1
ATOM 1413 N N . ARG A 1 183 ? 5.526 3.605 -18.903 1.00 96.19 183 ARG A N 1
ATOM 1414 C CA . ARG A 1 183 ? 5.026 4.321 -17.718 1.00 96.19 183 ARG A CA 1
ATOM 1415 C C . ARG A 1 183 ? 5.290 3.549 -16.425 1.00 96.19 183 ARG A C 1
ATOM 1417 O O . ARG A 1 183 ? 5.737 4.154 -15.452 1.00 96.19 183 ARG A O 1
ATOM 1424 N N . ASN A 1 184 ? 5.057 2.236 -16.419 1.00 94.31 184 ASN A N 1
ATOM 1425 C CA . ASN A 1 184 ? 5.290 1.394 -15.245 1.00 94.31 184 ASN A CA 1
ATOM 1426 C C . ASN A 1 184 ? 6.779 1.330 -14.889 1.00 94.31 184 ASN A C 1
ATOM 1428 O O . ASN A 1 184 ? 7.138 1.554 -13.736 1.00 94.31 184 ASN A O 1
ATOM 1432 N N . VAL A 1 185 ? 7.657 1.118 -15.876 1.00 96.00 185 VAL A N 1
ATOM 1433 C CA . VAL A 1 185 ? 9.107 1.086 -15.626 1.00 96.00 185 VAL A CA 1
ATOM 1434 C C . VAL A 1 185 ? 9.625 2.444 -15.157 1.00 96.00 185 VAL A C 1
ATOM 1436 O O . VAL A 1 185 ? 10.434 2.503 -14.234 1.00 96.00 185 VAL A O 1
ATOM 1439 N N . ALA A 1 186 ? 9.142 3.544 -15.740 1.00 95.25 186 ALA A N 1
ATOM 1440 C CA . ALA A 1 186 ? 9.502 4.885 -15.291 1.00 95.25 186 ALA A CA 1
ATOM 1441 C C . ALA A 1 186 ? 9.074 5.137 -13.834 1.00 95.25 186 ALA A C 1
ATOM 1443 O O . ALA A 1 186 ? 9.844 5.710 -13.062 1.00 95.25 186 ALA A O 1
ATOM 1444 N N . ALA A 1 187 ? 7.880 4.682 -13.440 1.00 92.19 187 ALA A N 1
ATOM 1445 C CA . ALA A 1 187 ? 7.414 4.766 -12.058 1.00 92.19 187 ALA A CA 1
ATOM 1446 C C . ALA A 1 187 ? 8.279 3.924 -11.101 1.00 92.19 187 ALA A C 1
ATOM 1448 O O . ALA A 1 187 ? 8.656 4.415 -10.038 1.00 92.19 187 ALA A O 1
ATOM 1449 N N . ASP A 1 188 ? 8.659 2.705 -11.492 1.00 92.00 188 ASP A N 1
ATOM 1450 C CA . ASP A 1 188 ? 9.530 1.830 -10.692 1.00 92.00 188 ASP A CA 1
ATOM 1451 C C . ASP A 1 188 ? 10.945 2.405 -10.515 1.00 92.00 188 ASP A C 1
ATOM 1453 O O . ASP A 1 188 ? 11.515 2.363 -9.416 1.00 92.00 188 ASP A O 1
ATOM 1457 N N . LEU A 1 189 ? 11.519 2.969 -11.583 1.00 94.25 189 LEU A N 1
ATOM 1458 C CA . LEU A 1 189 ? 12.817 3.646 -11.530 1.00 94.25 189 LEU A CA 1
ATOM 1459 C C . LEU A 1 189 ? 12.755 4.873 -10.623 1.00 94.25 189 LEU A C 1
ATOM 1461 O O . LEU A 1 189 ? 13.631 5.047 -9.774 1.00 94.25 189 LEU A O 1
ATOM 1465 N N . LYS A 1 190 ? 11.695 5.680 -10.748 1.00 92.88 190 LYS A N 1
ATOM 1466 C CA . LYS A 1 190 ? 11.474 6.837 -9.880 1.00 92.88 190 LYS A CA 1
ATOM 1467 C C . LYS A 1 190 ? 11.355 6.420 -8.413 1.00 92.88 190 LYS A C 1
ATOM 1469 O O . LYS A 1 190 ? 12.069 6.965 -7.583 1.00 92.88 190 LYS A O 1
ATOM 1474 N N . ARG A 1 191 ? 10.555 5.400 -8.094 1.00 91.38 191 ARG A N 1
ATOM 1475 C CA . ARG A 1 191 ? 10.447 4.859 -6.728 1.00 91.38 191 ARG A CA 1
ATOM 1476 C C . ARG A 1 191 ? 11.797 4.400 -6.176 1.00 91.38 191 ARG A C 1
ATOM 1478 O O . ARG A 1 191 ? 12.108 4.630 -5.010 1.00 91.38 191 ARG A O 1
ATOM 1485 N N . SER A 1 192 ? 12.610 3.753 -7.010 1.00 93.19 192 SER A N 1
ATOM 1486 C CA . SER A 1 192 ? 13.953 3.307 -6.620 1.00 93.19 192 SER A CA 1
ATOM 1487 C C . SER A 1 192 ? 14.880 4.490 -6.327 1.00 93.19 192 SER A C 1
ATOM 1489 O O . SER A 1 192 ? 15.634 4.457 -5.355 1.00 93.19 192 SER A O 1
ATOM 1491 N N . GLN A 1 193 ? 14.805 5.550 -7.134 1.00 93.81 193 GLN A N 1
ATOM 1492 C CA . GLN A 1 193 ? 15.520 6.802 -6.897 1.00 93.81 193 GLN A CA 1
ATOM 1493 C C . GLN A 1 193 ? 15.047 7.483 -5.605 1.00 93.81 193 GLN A C 1
ATOM 1495 O O . GLN A 1 193 ? 15.879 7.822 -4.762 1.00 93.81 193 GLN A O 1
ATOM 1500 N N . ASP A 1 194 ? 13.736 7.622 -5.421 1.00 94.06 194 ASP A N 1
ATOM 1501 C CA . ASP A 1 194 ? 13.121 8.232 -4.239 1.00 94.06 194 ASP A CA 1
ATOM 1502 C C . ASP A 1 194 ? 13.524 7.476 -2.963 1.00 94.06 194 ASP A C 1
ATOM 1504 O O . ASP A 1 194 ? 13.862 8.095 -1.955 1.00 94.06 194 ASP A O 1
ATOM 1508 N N . HIS A 1 195 ? 13.619 6.142 -3.018 1.00 94.50 195 HIS A N 1
ATOM 1509 C CA . HIS A 1 195 ? 14.128 5.337 -1.906 1.00 94.50 195 HIS A CA 1
ATOM 1510 C C . HIS A 1 195 ? 15.589 5.668 -1.554 1.00 94.50 195 HIS A C 1
ATOM 1512 O O . HIS A 1 195 ? 15.935 5.776 -0.376 1.00 94.50 195 HIS A O 1
ATOM 1518 N N . LEU A 1 196 ? 16.464 5.854 -2.547 1.00 95.44 196 LEU A N 1
ATOM 1519 C CA . LEU A 1 196 ? 17.859 6.236 -2.293 1.00 95.44 196 LEU A CA 1
ATOM 1520 C C . LEU A 1 196 ? 17.955 7.634 -1.674 1.00 95.44 196 LEU A C 1
ATOM 1522 O O . LEU A 1 196 ? 18.712 7.834 -0.720 1.00 95.44 196 LEU A O 1
ATOM 1526 N N . VAL A 1 197 ? 17.162 8.583 -2.175 1.00 95.12 197 VAL A N 1
ATOM 1527 C CA . VAL A 1 197 ? 17.069 9.936 -1.610 1.00 95.12 197 VAL A CA 1
ATOM 1528 C C . VAL A 1 197 ? 16.554 9.880 -0.171 1.00 95.12 197 VAL A C 1
ATOM 1530 O O . VAL A 1 197 ? 17.148 10.495 0.717 1.00 95.12 197 VAL A O 1
ATOM 1533 N N . PHE A 1 198 ? 15.521 9.078 0.093 1.00 95.31 198 PHE A N 1
ATOM 1534 C CA . PHE A 1 198 ? 15.005 8.831 1.437 1.00 95.31 198 PHE A CA 1
ATOM 1535 C C . PHE A 1 198 ? 16.096 8.312 2.384 1.00 95.31 198 PHE A C 1
ATOM 1537 O O . PHE A 1 198 ? 16.257 8.856 3.476 1.00 95.31 198 PHE A O 1
ATOM 1544 N N . GLN A 1 199 ? 16.903 7.330 1.970 1.00 95.69 199 GLN A N 1
ATOM 1545 C CA . GLN A 1 199 ? 17.990 6.797 2.804 1.00 95.69 199 GLN A CA 1
ATOM 1546 C C . GLN A 1 199 ? 19.057 7.854 3.133 1.00 95.69 199 GLN A C 1
ATOM 1548 O O . GLN A 1 199 ? 19.578 7.894 4.254 1.00 95.69 199 GLN A O 1
ATOM 1553 N N . ILE A 1 200 ? 19.364 8.748 2.186 1.00 95.62 200 ILE A N 1
ATOM 1554 C CA . ILE A 1 200 ? 20.260 9.889 2.425 1.00 95.62 200 ILE A CA 1
ATOM 1555 C C . ILE A 1 200 ? 19.636 10.834 3.458 1.00 95.62 200 ILE A C 1
ATOM 1557 O O . ILE A 1 200 ? 20.270 11.129 4.472 1.00 95.62 200 ILE A O 1
ATOM 1561 N N . LYS A 1 201 ? 18.376 11.241 3.263 1.00 94.19 201 LYS A N 1
ATOM 1562 C CA . LYS A 1 201 ? 17.666 12.151 4.180 1.00 94.19 201 LYS A CA 1
ATOM 1563 C C . LYS A 1 201 ? 17.492 11.575 5.577 1.00 94.19 201 LYS A C 1
ATOM 1565 O O . LYS A 1 201 ? 17.673 12.290 6.562 1.00 94.19 201 LYS A O 1
ATOM 1570 N N . LYS A 1 202 ? 17.206 10.279 5.681 1.00 93.94 202 LYS A N 1
ATOM 1571 C CA . LYS A 1 202 ? 17.134 9.557 6.953 1.00 93.94 202 LYS A CA 1
ATOM 1572 C C . LYS A 1 202 ? 18.461 9.615 7.698 1.00 93.94 202 LYS A C 1
ATOM 1574 O O . LYS A 1 202 ? 18.463 9.876 8.899 1.00 93.94 202 LYS A O 1
ATOM 1579 N N . ARG A 1 203 ? 19.588 9.444 7.002 1.00 94.38 203 ARG A N 1
ATOM 1580 C CA . ARG A 1 203 ? 20.920 9.599 7.603 1.00 94.38 203 ARG A CA 1
ATOM 1581 C C . ARG A 1 203 ? 21.195 11.043 8.028 1.00 94.38 203 ARG A C 1
ATOM 1583 O O . ARG A 1 203 ? 21.665 11.251 9.142 1.00 94.38 203 ARG A O 1
ATOM 1590 N N . GLU A 1 204 ? 20.892 12.021 7.172 1.00 94.50 204 GLU A N 1
ATOM 1591 C CA . GLU A 1 204 ? 21.095 13.454 7.451 1.00 94.50 204 GLU A CA 1
ATOM 1592 C C . GLU A 1 204 ? 20.315 13.920 8.687 1.00 94.50 204 GLU A C 1
ATOM 1594 O O . GLU A 1 204 ? 20.868 14.602 9.548 1.00 94.50 204 GLU A O 1
ATOM 1599 N N . LYS A 1 205 ? 19.047 13.509 8.805 1.00 92.56 205 LYS A N 1
ATOM 1600 C CA . LYS A 1 205 ? 18.166 13.849 9.933 1.00 92.56 205 LYS A CA 1
ATOM 1601 C C . LYS A 1 205 ? 18.286 12.883 11.120 1.00 92.56 205 LYS A C 1
ATOM 1603 O O . LYS A 1 205 ? 17.487 12.965 12.047 1.00 92.56 205 LYS A O 1
ATOM 1608 N N . GLN A 1 206 ? 19.250 11.955 11.103 1.00 92.44 206 GLN A N 1
ATOM 1609 C CA . GLN A 1 206 ? 19.454 10.943 12.155 1.00 92.44 206 GLN A CA 1
ATOM 1610 C C . GLN A 1 206 ? 18.188 10.121 12.481 1.00 92.44 206 GLN A C 1
ATOM 1612 O O . GLN A 1 206 ? 17.975 9.710 13.617 1.00 92.44 206 GLN A O 1
ATOM 1617 N N . GLY A 1 207 ? 17.323 9.897 11.489 1.00 87.56 207 GLY A N 1
ATOM 1618 C CA . GLY A 1 207 ? 16.051 9.187 11.656 1.00 87.56 207 GLY A CA 1
ATOM 1619 C C . GLY A 1 207 ? 14.946 9.980 12.360 1.00 87.56 207 GLY A C 1
ATOM 1620 O O . GLY A 1 207 ? 13.866 9.433 12.569 1.00 87.56 207 GLY A O 1
ATOM 1621 N N . VAL A 1 208 ? 15.176 11.252 12.696 1.00 93.44 208 VAL A N 1
ATOM 1622 C CA . VAL A 1 208 ? 14.178 12.107 13.344 1.00 93.44 208 VAL A CA 1
ATOM 1623 C C . VAL A 1 208 ? 13.317 12.778 12.278 1.00 93.44 208 VAL A C 1
ATOM 1625 O O . VAL A 1 208 ? 13.759 13.676 11.559 1.00 93.44 208 VAL A O 1
ATOM 1628 N N . PHE A 1 209 ? 12.065 12.342 12.190 1.00 95.25 209 PHE A N 1
ATOM 1629 C CA . PHE A 1 209 ? 11.059 12.889 11.285 1.00 95.25 209 PHE A CA 1
ATOM 1630 C C . PHE A 1 209 ? 9.806 13.296 12.064 1.00 95.25 209 PHE A C 1
ATOM 1632 O O . PHE A 1 209 ? 9.539 12.723 13.123 1.00 95.25 209 PHE A O 1
ATOM 1639 N N . PRO A 1 210 ? 9.033 14.276 11.566 1.00 95.88 210 PRO A N 1
ATOM 1640 C CA . PRO A 1 210 ? 7.735 14.597 12.140 1.00 95.88 210 PRO A CA 1
ATOM 1641 C C . PRO A 1 210 ? 6.833 13.359 12.120 1.00 95.88 210 PRO A C 1
ATOM 1643 O O . PRO A 1 210 ? 6.699 12.692 11.091 1.00 95.88 210 PRO A O 1
ATOM 1646 N N . ILE A 1 211 ? 6.242 13.059 13.275 1.00 96.44 211 ILE A N 1
ATOM 1647 C CA . ILE A 1 211 ? 5.322 11.936 13.453 1.00 96.44 211 ILE A CA 1
ATOM 1648 C C . ILE A 1 211 ? 3.910 12.412 13.123 1.00 96.44 211 ILE A C 1
ATOM 1650 O O . ILE A 1 211 ? 3.471 13.453 13.615 1.00 96.44 211 ILE A O 1
ATOM 1654 N N . ALA A 1 212 ? 3.205 11.640 12.305 1.00 95.75 212 ALA A N 1
ATOM 1655 C CA . ALA A 1 212 ? 1.820 11.869 11.928 1.00 95.75 212 ALA A CA 1
ATOM 1656 C C . ALA A 1 212 ? 0.968 10.650 12.305 1.00 95.75 212 ALA A C 1
ATOM 1658 O O . ALA A 1 212 ? 1.401 9.507 12.152 1.00 95.75 212 ALA A O 1
ATOM 1659 N N . LYS A 1 213 ? -0.260 10.885 12.780 1.00 95.81 213 LYS A N 1
ATOM 1660 C CA . LYS A 1 213 ? -1.214 9.801 13.044 1.00 95.81 213 LYS A CA 1
ATOM 1661 C C . LYS A 1 213 ? -1.931 9.437 11.742 1.00 95.81 213 LYS A C 1
ATOM 1663 O O . LYS A 1 213 ? -2.506 10.333 11.120 1.00 95.81 213 LYS A O 1
ATOM 1668 N N . PRO A 1 214 ? -1.889 8.170 11.298 1.00 96.69 214 PRO A N 1
ATOM 1669 C CA . PRO A 1 214 ? -2.644 7.748 10.130 1.00 96.69 214 PRO A CA 1
ATOM 1670 C C . PRO A 1 214 ? -4.131 7.627 10.481 1.00 96.69 214 PRO A C 1
ATOM 1672 O O . PRO A 1 214 ? -4.495 7.367 11.628 1.00 96.69 214 PRO A O 1
ATOM 1675 N N . VAL A 1 215 ? -5.002 7.741 9.483 1.00 96.56 215 VAL A N 1
ATOM 1676 C CA . VAL A 1 215 ? -6.422 7.426 9.677 1.00 96.56 215 VAL A CA 1
ATOM 1677 C C . VAL A 1 215 ? -6.618 5.912 9.684 1.00 96.56 215 VAL A C 1
ATOM 1679 O O . VAL A 1 215 ? -6.208 5.209 8.751 1.00 96.56 215 VAL A O 1
ATOM 1682 N N . VAL A 1 216 ? -7.320 5.430 10.705 1.00 97.38 216 VAL A N 1
ATOM 1683 C CA . VAL A 1 216 ? -7.647 4.018 10.892 1.00 97.38 216 VAL A CA 1
ATOM 1684 C C . VAL A 1 216 ? -9.140 3.805 10.679 1.00 97.38 216 VAL A C 1
ATOM 1686 O O . VAL A 1 216 ? -9.966 4.417 11.352 1.00 97.38 216 VAL A O 1
ATOM 1689 N N . TYR A 1 217 ? -9.489 2.916 9.758 1.00 97.44 217 TYR A N 1
ATOM 1690 C CA . TYR A 1 217 ? -10.849 2.438 9.549 1.00 97.44 217 TYR A CA 1
ATOM 1691 C C . TYR A 1 217 ? -10.967 1.025 10.092 1.00 97.44 217 TYR A C 1
ATOM 1693 O O . TYR A 1 217 ? -10.060 0.216 9.896 1.00 97.44 217 TYR A O 1
ATOM 1701 N N . TRP A 1 218 ? -12.088 0.706 10.724 1.00 98.00 218 TRP A N 1
ATOM 1702 C CA . TRP A 1 218 ? -12.339 -0.637 11.223 1.00 98.00 218 TRP A CA 1
ATOM 1703 C C . TRP A 1 218 ? -13.767 -1.100 10.942 1.00 98.00 218 TRP A C 1
ATOM 1705 O O . TRP A 1 218 ? -14.719 -0.318 10.904 1.00 98.00 218 TRP A O 1
ATOM 1715 N N . ALA A 1 219 ? -13.904 -2.399 10.742 1.00 98.19 219 ALA A N 1
ATOM 1716 C CA . ALA A 1 219 ? -15.152 -3.134 10.690 1.00 98.19 219 ALA A CA 1
ATOM 1717 C C . ALA A 1 219 ? -14.916 -4.520 11.294 1.00 98.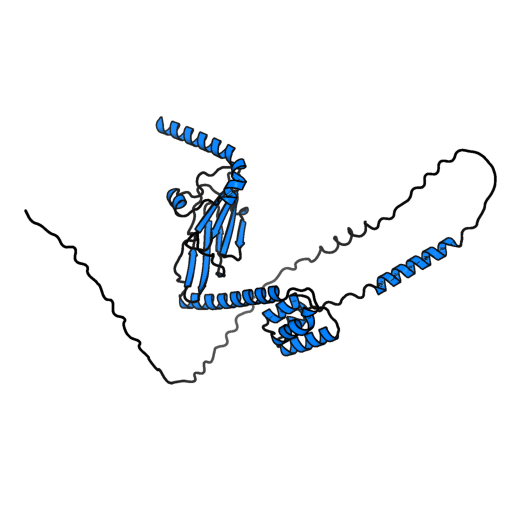19 219 ALA A C 1
ATOM 1719 O O . ALA A 1 219 ? -13.803 -4.877 11.680 1.00 98.19 219 ALA A O 1
ATOM 1720 N N . GLN A 1 220 ? -15.969 -5.319 11.383 1.00 98.06 220 GLN A N 1
ATOM 1721 C CA . GLN A 1 220 ? -15.863 -6.689 11.859 1.00 98.06 220 GLN A CA 1
ATOM 1722 C C . GLN A 1 220 ? -16.817 -7.596 11.094 1.00 98.06 220 GLN A C 1
ATOM 1724 O O . GLN A 1 220 ? -17.876 -7.150 10.654 1.00 98.06 220 GLN A O 1
ATOM 1729 N N . SER A 1 221 ? -16.441 -8.861 10.982 1.00 97.88 221 SER A N 1
ATOM 1730 C CA . SER A 1 221 ? -17.348 -9.972 10.711 1.00 97.88 221 SER A CA 1
ATOM 1731 C C . SER A 1 221 ? -17.606 -10.728 12.022 1.00 97.88 221 SER A C 1
ATOM 1733 O O . SER A 1 221 ? -17.152 -10.311 13.094 1.00 97.88 221 SER A O 1
ATOM 1735 N N . THR A 1 222 ? -18.338 -11.838 11.977 1.00 97.19 222 THR A N 1
ATOM 1736 C CA . THR A 1 222 ? -18.522 -12.708 13.151 1.00 97.19 222 THR A CA 1
ATOM 1737 C C . THR A 1 222 ? -17.197 -13.297 13.635 1.00 97.19 222 THR A C 1
ATOM 1739 O O . THR A 1 222 ? -16.982 -13.410 14.839 1.00 97.19 222 THR A O 1
ATOM 1742 N N . GLU A 1 223 ? -16.282 -13.626 12.724 1.00 97.88 223 GLU A N 1
ATOM 1743 C CA . GLU A 1 223 ? -15.027 -14.306 13.057 1.00 97.88 223 GLU A CA 1
ATOM 1744 C C . GLU A 1 223 ? -13.792 -13.398 13.036 1.00 97.88 223 GLU A C 1
ATOM 1746 O O . GLU A 1 223 ? -12.799 -13.716 13.691 1.00 97.88 223 GLU A O 1
ATOM 1751 N N . ASP A 1 224 ? -13.835 -12.283 12.306 1.00 98.25 224 ASP A N 1
ATOM 1752 C CA . ASP A 1 224 ? -12.660 -11.461 12.015 1.00 98.25 224 ASP A CA 1
ATOM 1753 C C . ASP A 1 224 ? -12.893 -9.984 12.365 1.00 98.25 224 ASP A C 1
ATOM 1755 O O . ASP A 1 224 ? -14.021 -9.482 12.360 1.00 98.25 224 ASP A O 1
ATOM 1759 N N . LEU A 1 225 ? -11.808 -9.262 12.640 1.00 98.31 225 LEU A N 1
ATOM 1760 C CA . LEU A 1 225 ? -11.764 -7.801 12.620 1.00 98.31 225 LEU A CA 1
ATOM 1761 C C . LEU A 1 225 ? -11.042 -7.356 11.353 1.00 98.31 225 LEU A C 1
ATOM 1763 O O . LEU A 1 225 ? -9.975 -7.868 11.017 1.00 98.31 225 LEU A O 1
ATOM 1767 N N . LEU A 1 226 ? -11.622 -6.385 10.663 1.00 98.38 226 LEU A N 1
ATOM 1768 C CA . LEU A 1 226 ? -11.113 -5.847 9.410 1.00 98.38 226 LEU A CA 1
ATOM 1769 C C . LEU A 1 226 ? -10.647 -4.422 9.665 1.00 98.38 226 LEU A C 1
ATOM 1771 O O . LEU A 1 226 ? -11.457 -3.565 10.011 1.00 98.38 226 LEU A O 1
ATOM 1775 N N . ILE A 1 227 ? -9.358 -4.158 9.486 1.00 98.38 227 ILE A N 1
ATOM 1776 C CA . ILE A 1 227 ? -8.761 -2.846 9.728 1.00 98.38 227 ILE A CA 1
ATOM 1777 C C . ILE A 1 227 ? -8.114 -2.362 8.436 1.00 98.38 227 ILE A C 1
ATOM 1779 O O . ILE A 1 227 ? -7.365 -3.093 7.793 1.00 98.38 227 ILE A O 1
ATOM 1783 N N . MET A 1 228 ? -8.386 -1.122 8.049 1.00 97.81 228 MET A N 1
ATOM 1784 C CA . MET A 1 228 ? -7.692 -0.444 6.961 1.00 97.81 228 MET A CA 1
ATOM 1785 C C . MET A 1 228 ? -7.030 0.809 7.508 1.00 97.81 228 MET A C 1
ATOM 1787 O O . MET A 1 228 ? -7.705 1.726 7.967 1.00 97.81 228 MET A O 1
ATOM 1791 N N . ILE A 1 229 ? -5.708 0.866 7.423 1.00 97.50 229 ILE A N 1
ATOM 1792 C CA . ILE A 1 229 ? -4.935 2.042 7.817 1.00 97.50 229 ILE A CA 1
ATOM 1793 C C . ILE A 1 229 ? -4.486 2.737 6.540 1.00 97.50 229 ILE A C 1
ATOM 1795 O O . ILE A 1 229 ? -3.861 2.129 5.667 1.00 97.50 229 ILE A O 1
ATOM 1799 N N . ARG A 1 230 ? -4.832 4.016 6.423 1.00 96.69 230 ARG A N 1
ATOM 1800 C CA . ARG A 1 230 ? -4.455 4.874 5.298 1.00 96.69 230 ARG A CA 1
ATOM 1801 C C . ARG A 1 230 ? -3.370 5.838 5.776 1.00 96.69 230 ARG A C 1
ATOM 1803 O O . ARG A 1 230 ? -3.614 6.602 6.713 1.00 96.69 230 ARG A O 1
ATOM 1810 N N . LEU A 1 231 ? -2.197 5.821 5.138 1.00 96.00 231 LEU A N 1
ATOM 1811 C CA . LEU A 1 231 ? -1.047 6.670 5.481 1.00 96.00 231 LEU A CA 1
ATOM 1812 C C . LEU A 1 231 ? -1.285 8.133 5.067 1.00 96.00 231 LEU A C 1
ATOM 1814 O O . LEU A 1 231 ? -0.740 8.617 4.075 1.00 96.00 231 LEU A O 1
ATOM 1818 N N . HIS A 1 232 ? -2.160 8.806 5.807 1.00 92.94 232 HIS A N 1
ATOM 1819 C CA . HIS A 1 232 ? -2.558 10.195 5.614 1.00 92.94 232 HIS A CA 1
ATOM 1820 C C . HIS A 1 232 ? -3.151 10.756 6.914 1.00 92.94 232 HIS A C 1
ATOM 1822 O O . HIS A 1 232 ? -3.604 9.990 7.764 1.00 92.94 232 HIS A O 1
ATOM 1828 N N . GLU A 1 233 ? -3.146 12.081 7.067 1.00 89.94 233 GLU A N 1
ATOM 1829 C CA . GLU A 1 233 ? -3.589 12.764 8.296 1.00 89.94 233 GLU A CA 1
ATOM 1830 C C . GLU A 1 233 ? -5.092 13.075 8.304 1.00 89.94 233 GLU A C 1
ATOM 1832 O O . GLU A 1 233 ? -5.707 13.146 9.365 1.00 89.94 233 GLU A O 1
ATOM 1837 N N . LEU A 1 234 ? -5.690 13.292 7.126 1.00 89.50 234 LEU A N 1
ATOM 1838 C CA . LEU A 1 234 ? -7.059 13.796 6.980 1.00 89.50 234 LEU A CA 1
ATOM 1839 C C . LEU A 1 234 ? -7.840 12.963 5.970 1.00 89.50 234 LEU A C 1
ATOM 1841 O O . LEU A 1 234 ? -7.328 12.716 4.889 1.00 89.50 234 LEU A O 1
ATOM 1845 N N . LEU A 1 235 ? -9.107 12.657 6.252 1.00 83.12 235 LEU A N 1
ATOM 1846 C CA . LEU A 1 235 ? -9.967 11.768 5.448 1.00 83.12 235 LEU A CA 1
ATOM 1847 C C . LEU A 1 235 ? -9.971 12.051 3.931 1.00 83.12 235 LEU A C 1
ATOM 1849 O O . LEU A 1 235 ? -9.928 11.112 3.129 1.00 83.12 235 LEU A O 1
ATOM 1853 N N . ASP A 1 236 ? -9.986 13.334 3.560 1.00 84.81 236 ASP A N 1
ATOM 1854 C CA . ASP A 1 236 ? -10.109 13.811 2.175 1.00 84.81 236 ASP A CA 1
ATOM 1855 C C . ASP A 1 236 ? -8.759 14.006 1.466 1.00 84.81 236 ASP A C 1
ATOM 1857 O O . ASP A 1 236 ? -8.708 14.434 0.311 1.00 84.81 236 ASP A O 1
ATOM 1861 N N . THR A 1 237 ? -7.644 13.720 2.144 1.00 84.62 237 THR A N 1
ATOM 1862 C CA . THR A 1 237 ? -6.313 13.857 1.542 1.00 84.62 237 THR A CA 1
ATOM 1863 C C . THR A 1 237 ? -5.924 12.615 0.737 1.00 84.62 237 THR A C 1
ATOM 1865 O O . THR A 1 237 ? -6.331 11.496 1.073 1.00 84.62 237 THR A O 1
ATOM 1868 N N . PRO A 1 238 ? -5.164 12.789 -0.362 1.00 85.19 238 PRO A N 1
ATOM 1869 C CA . PRO A 1 238 ? -4.653 11.660 -1.124 1.00 85.19 238 PRO A CA 1
ATOM 1870 C C . PRO A 1 238 ? -3.696 10.832 -0.265 1.00 85.19 238 PRO A C 1
ATOM 1872 O O . PRO A 1 238 ? -2.941 11.367 0.544 1.00 85.19 238 PRO A O 1
ATOM 1875 N N . ASP A 1 239 ? -3.722 9.521 -0.476 1.00 90.25 239 ASP A N 1
ATOM 1876 C CA . ASP A 1 239 ? -2.870 8.596 0.261 1.00 90.25 239 ASP A CA 1
ATOM 1877 C C . ASP A 1 239 ? -1.394 8.734 -0.131 1.00 90.25 239 ASP A C 1
ATOM 1879 O O . ASP A 1 239 ? -1.048 9.107 -1.262 1.00 90.25 239 ASP A O 1
ATOM 1883 N N . CYS A 1 240 ? -0.512 8.371 0.801 1.00 91.62 240 CYS A N 1
ATOM 1884 C CA . CYS A 1 240 ? 0.918 8.357 0.550 1.00 91.62 240 CYS A CA 1
ATOM 1885 C C . CYS A 1 240 ? 1.338 7.233 -0.406 1.00 91.62 240 CYS A C 1
ATOM 1887 O O . CYS A 1 240 ? 1.563 6.093 0.001 1.00 91.62 240 CYS A O 1
ATOM 1889 N N . ARG A 1 241 ? 1.501 7.567 -1.689 1.00 88.00 241 ARG A N 1
ATOM 1890 C CA . ARG A 1 241 ? 1.901 6.600 -2.727 1.00 88.00 241 ARG A CA 1
ATOM 1891 C C . ARG A 1 241 ? 3.267 5.968 -2.465 1.00 88.00 241 ARG A C 1
ATOM 1893 O O . ARG A 1 241 ? 3.435 4.767 -2.657 1.00 88.00 241 ARG A O 1
ATOM 1900 N N . GLU A 1 242 ? 4.231 6.768 -2.021 1.00 92.12 242 GLU A N 1
ATOM 1901 C CA . GLU A 1 242 ? 5.604 6.321 -1.802 1.00 92.12 242 GLU A CA 1
ATOM 1902 C C . GLU A 1 242 ? 5.861 6.134 -0.308 1.00 92.12 242 GLU A C 1
ATOM 1904 O O . GLU A 1 242 ? 6.217 7.060 0.421 1.00 92.12 242 GLU A O 1
ATOM 1909 N N . SER A 1 243 ? 5.635 4.901 0.149 1.00 94.75 243 SER A N 1
ATOM 1910 C CA . SER A 1 243 ? 5.893 4.489 1.527 1.00 94.75 243 SER A CA 1
ATOM 1911 C C . SER A 1 243 ? 7.081 3.537 1.628 1.00 94.75 243 SER A C 1
ATOM 1913 O O . SER A 1 243 ? 7.171 2.565 0.867 1.00 94.75 243 SER A O 1
ATOM 1915 N N . PHE A 1 244 ? 7.955 3.789 2.603 1.00 95.06 244 PHE A N 1
ATOM 1916 C CA . PHE A 1 244 ? 9.198 3.054 2.846 1.00 95.06 244 PHE A CA 1
ATOM 1917 C C . PHE A 1 244 ? 9.261 2.496 4.271 1.00 95.06 244 PHE A C 1
ATOM 1919 O O . PHE A 1 244 ? 8.570 2.987 5.160 1.00 95.06 244 PHE A O 1
ATOM 1926 N N . GLU A 1 245 ? 10.098 1.464 4.456 1.00 94.69 245 GLU A N 1
ATOM 1927 C CA . GLU A 1 245 ? 10.328 0.767 5.737 1.00 94.69 245 GLU A CA 1
ATOM 1928 C C . GLU A 1 245 ? 9.026 0.476 6.490 1.00 94.69 245 GLU A C 1
ATOM 1930 O O . GLU A 1 245 ? 8.758 0.974 7.578 1.00 94.69 245 GLU A O 1
ATOM 1935 N N . ARG A 1 246 ? 8.176 -0.301 5.826 1.00 95.88 246 ARG A N 1
ATOM 1936 C CA . ARG A 1 246 ? 6.851 -0.660 6.310 1.00 95.88 246 ARG A CA 1
ATOM 1937 C C . ARG A 1 246 ? 6.979 -1.729 7.385 1.00 95.88 246 ARG A C 1
ATOM 1939 O O . ARG A 1 246 ? 7.457 -2.827 7.101 1.00 95.88 246 ARG A O 1
ATOM 1946 N N . GLU A 1 247 ? 6.507 -1.421 8.579 1.00 97.44 247 GLU A N 1
ATOM 1947 C CA . GLU A 1 247 ? 6.474 -2.332 9.711 1.00 97.44 247 GLU A CA 1
ATOM 1948 C C . GLU A 1 247 ? 5.027 -2.544 10.165 1.00 97.44 247 GLU A C 1
ATOM 1950 O O . GLU A 1 247 ? 4.204 -1.626 10.219 1.00 97.44 247 GLU A O 1
ATOM 1955 N N . THR A 1 248 ? 4.683 -3.796 10.442 1.00 98.12 248 THR A N 1
ATOM 1956 C CA . THR A 1 248 ? 3.371 -4.189 10.953 1.00 98.12 248 THR A CA 1
ATOM 1957 C C . THR A 1 248 ? 3.597 -5.263 11.996 1.00 98.12 248 THR A C 1
ATOM 1959 O O . THR A 1 248 ? 4.052 -6.358 11.672 1.00 98.12 248 THR A O 1
ATOM 1962 N N . VAL A 1 249 ? 3.308 -4.922 13.245 1.00 98.38 249 VAL A N 1
ATOM 1963 C CA . VAL A 1 249 ? 3.427 -5.813 14.395 1.00 98.38 249 VAL A CA 1
ATOM 1964 C C . VAL A 1 249 ? 2.018 -6.182 14.833 1.00 98.38 249 VAL A C 1
ATOM 1966 O O . VAL A 1 249 ? 1.197 -5.306 15.114 1.00 98.38 249 VAL A O 1
ATOM 1969 N N . ILE A 1 250 ? 1.734 -7.482 14.841 1.00 98.50 250 ILE A N 1
ATOM 1970 C CA . ILE A 1 250 ? 0.466 -8.055 15.294 1.00 98.50 250 ILE A CA 1
ATOM 1971 C C . ILE A 1 250 ? 0.803 -9.016 16.425 1.00 98.50 250 ILE A C 1
ATOM 1973 O O . ILE A 1 250 ? 1.512 -9.999 16.207 1.00 98.50 250 ILE A O 1
ATOM 1977 N N . GLU A 1 251 ? 0.292 -8.730 17.612 1.00 98.31 251 GLU A N 1
ATOM 1978 C CA . GLU A 1 251 ? 0.367 -9.615 18.770 1.00 98.31 251 GLU A CA 1
ATOM 1979 C C . GLU A 1 251 ? -1.050 -9.966 19.240 1.00 98.31 251 GLU A C 1
ATOM 1981 O O . GLU A 1 251 ? -2.039 -9.480 18.689 1.00 98.31 251 GLU A O 1
ATOM 1986 N N . ASP A 1 252 ? -1.161 -10.814 20.261 1.00 97.94 252 ASP A N 1
ATOM 1987 C CA . ASP A 1 252 ? -2.453 -11.338 20.715 1.00 97.94 252 ASP A CA 1
ATOM 1988 C C . ASP A 1 252 ? -3.384 -10.249 21.275 1.00 97.94 252 ASP A C 1
ATOM 1990 O O . ASP A 1 252 ? -4.602 -10.385 21.198 1.00 97.94 252 ASP A O 1
ATOM 1994 N N . ASP A 1 253 ? -2.841 -9.164 21.833 1.00 97.69 253 ASP A N 1
ATOM 1995 C CA . ASP A 1 253 ? -3.606 -8.084 22.470 1.00 97.69 253 ASP A CA 1
ATOM 1996 C C . ASP A 1 253 ? -3.297 -6.682 21.927 1.00 97.69 253 ASP A C 1
ATOM 1998 O O . ASP A 1 253 ? -3.949 -5.715 22.331 1.00 97.69 253 ASP A O 1
ATOM 2002 N N . ARG A 1 254 ? -2.334 -6.543 21.010 1.00 97.56 254 ARG A N 1
ATOM 2003 C CA . ARG A 1 254 ? -1.924 -5.242 20.474 1.00 97.56 254 ARG A CA 1
ATOM 2004 C C . ARG A 1 254 ? -1.579 -5.311 18.995 1.00 97.56 254 ARG A C 1
ATOM 2006 O O . ARG A 1 254 ? -1.063 -6.311 18.498 1.00 97.56 254 ARG A O 1
ATOM 2013 N N . ILE A 1 255 ? -1.825 -4.206 18.302 1.00 98.00 255 ILE A N 1
ATOM 2014 C CA . ILE A 1 255 ? -1.366 -4.002 16.927 1.00 98.00 255 ILE A CA 1
ATOM 2015 C C . ILE A 1 255 ? -0.626 -2.672 16.818 1.00 98.00 255 ILE A C 1
ATOM 2017 O O . ILE A 1 255 ? -0.995 -1.689 17.468 1.00 98.00 255 ILE A O 1
ATOM 2021 N N . ARG A 1 256 ? 0.405 -2.628 15.976 1.00 98.12 256 ARG A N 1
ATOM 2022 C CA . ARG A 1 256 ? 1.121 -1.396 15.640 1.00 98.12 256 ARG A CA 1
ATOM 2023 C C . ARG A 1 256 ? 1.533 -1.405 14.178 1.00 98.12 256 ARG A C 1
ATOM 2025 O O . ARG A 1 256 ? 2.069 -2.392 13.678 1.00 98.12 256 ARG A O 1
ATOM 2032 N N . VAL A 1 257 ? 1.306 -0.288 13.502 1.00 98.19 257 VAL A N 1
ATOM 2033 C CA . VAL A 1 257 ? 1.753 -0.063 12.130 1.00 98.19 257 VAL A CA 1
ATOM 2034 C C . VAL A 1 257 ? 2.591 1.194 12.080 1.00 98.19 257 VAL A C 1
ATOM 2036 O O . VAL A 1 257 ? 2.168 2.252 12.547 1.00 98.19 257 VAL A O 1
ATOM 2039 N N . GLN A 1 258 ? 3.758 1.065 11.459 1.00 97.88 258 GLN A N 1
ATOM 2040 C CA . GLN A 1 258 ? 4.675 2.165 11.244 1.00 97.88 258 GLN A CA 1
ATOM 2041 C C . GLN A 1 258 ? 5.159 2.169 9.791 1.00 97.88 258 GLN A C 1
ATOM 2043 O O . GLN A 1 258 ? 5.449 1.121 9.215 1.00 97.88 258 GLN A O 1
ATOM 2048 N N . ALA A 1 259 ? 5.216 3.345 9.173 1.00 97.44 259 ALA A N 1
ATOM 2049 C CA . ALA A 1 259 ? 5.781 3.509 7.838 1.00 97.44 259 ALA A CA 1
ATOM 2050 C C . ALA A 1 259 ? 6.245 4.948 7.609 1.00 97.44 259 ALA A C 1
ATOM 2052 O O . ALA A 1 259 ? 5.613 5.903 8.065 1.00 97.44 259 ALA A O 1
ATOM 2053 N N . TYR A 1 260 ? 7.309 5.117 6.830 1.00 96.50 260 TYR A N 1
ATOM 2054 C CA . TYR A 1 260 ? 7.705 6.437 6.350 1.00 96.50 260 TYR A CA 1
ATOM 2055 C C . TYR A 1 260 ? 6.941 6.781 5.084 1.00 96.50 260 TYR A C 1
ATOM 2057 O O . TYR A 1 260 ? 6.883 5.977 4.156 1.00 96.50 260 TYR A O 1
ATOM 2065 N N . CYS A 1 261 ? 6.400 7.990 5.034 1.00 95.50 261 CYS A N 1
ATOM 2066 C CA . CYS A 1 261 ? 5.823 8.571 3.839 1.00 95.50 261 CYS A CA 1
ATOM 2067 C C . CYS A 1 261 ? 6.782 9.592 3.235 1.00 95.50 261 CYS A C 1
ATOM 2069 O O . CYS A 1 261 ? 7.198 10.535 3.916 1.00 95.50 261 CYS A O 1
ATOM 2071 N N . TYR A 1 262 ? 7.108 9.406 1.959 1.00 94.00 262 TYR A N 1
ATOM 2072 C CA . TYR A 1 262 ? 7.935 10.318 1.184 1.00 94.00 262 TYR A CA 1
ATOM 2073 C C . TYR A 1 262 ? 7.062 11.064 0.169 1.00 94.00 262 TYR A C 1
ATOM 2075 O O . TYR A 1 262 ? 6.681 10.511 -0.863 1.00 94.00 262 TYR A O 1
ATOM 2083 N N . THR A 1 263 ? 6.740 12.326 0.457 1.00 91.06 263 THR A N 1
ATOM 2084 C CA . THR A 1 263 ? 6.034 13.196 -0.500 1.00 91.06 263 THR A CA 1
ATOM 2085 C C . THR A 1 263 ? 7.032 13.991 -1.335 1.00 91.06 263 THR A C 1
ATOM 2087 O O . THR A 1 263 ? 6.886 14.122 -2.551 1.00 91.06 263 THR A O 1
ATOM 2090 N N . SER A 1 264 ? 8.044 14.551 -0.670 1.00 90.62 264 SER A N 1
ATOM 2091 C CA . SER A 1 264 ? 9.131 15.309 -1.287 1.00 90.62 264 SER A CA 1
ATOM 2092 C C . SER A 1 264 ? 10.386 15.257 -0.411 1.00 90.62 264 SER A C 1
ATOM 2094 O O . SER A 1 264 ? 10.349 14.760 0.713 1.00 90.62 264 SER A O 1
ATOM 2096 N N . GLU A 1 265 ? 11.506 15.788 -0.904 1.00 88.06 265 GLU A N 1
ATOM 2097 C CA . GLU A 1 265 ? 12.777 15.819 -0.164 1.00 88.06 265 GLU A CA 1
ATOM 2098 C C . GLU A 1 265 ? 12.686 16.536 1.193 1.00 88.06 265 GLU A C 1
ATOM 2100 O O . GLU A 1 265 ? 13.383 16.158 2.142 1.00 88.06 265 GLU A O 1
ATOM 2105 N N . ASP A 1 266 ? 11.816 17.542 1.286 1.00 88.38 266 ASP A N 1
ATOM 2106 C CA . ASP A 1 266 ? 11.606 18.337 2.496 1.00 88.38 266 ASP A CA 1
ATOM 2107 C C . ASP A 1 266 ? 10.447 17.810 3.355 1.00 88.38 266 ASP A C 1
ATOM 2109 O O . ASP A 1 266 ? 10.451 18.005 4.574 1.00 88.38 266 ASP A O 1
ATOM 2113 N N . ASP A 1 267 ? 9.503 17.089 2.744 1.00 92.44 267 ASP A N 1
ATOM 2114 C CA . ASP A 1 267 ? 8.296 16.561 3.383 1.00 92.44 267 ASP A CA 1
ATOM 2115 C C . ASP A 1 267 ? 8.338 15.031 3.484 1.00 92.44 267 ASP A C 1
ATOM 2117 O O . ASP A 1 267 ? 7.791 14.295 2.655 1.00 92.44 267 ASP A O 1
ATOM 2121 N N . ILE A 1 268 ? 9.029 14.569 4.527 1.00 95.00 268 ILE A N 1
ATOM 2122 C CA . ILE A 1 268 ? 9.098 13.163 4.924 1.00 95.00 268 ILE A CA 1
ATOM 2123 C C . ILE A 1 268 ? 8.485 13.049 6.313 1.00 95.00 268 ILE A C 1
ATOM 2125 O O . ILE A 1 268 ? 8.953 13.705 7.251 1.00 95.00 268 ILE A O 1
ATOM 2129 N N . LYS A 1 269 ? 7.468 12.200 6.444 1.00 96.19 269 LYS A N 1
ATOM 2130 C CA . LYS A 1 269 ? 6.724 11.989 7.691 1.00 96.19 269 LYS A CA 1
ATOM 2131 C C . LYS A 1 269 ? 6.803 10.535 8.119 1.00 96.19 269 LYS A C 1
ATOM 2133 O O . LYS A 1 269 ? 6.802 9.636 7.280 1.00 96.19 269 LYS A O 1
ATOM 2138 N N . LEU A 1 270 ? 6.849 10.308 9.424 1.00 97.38 270 LEU A N 1
ATOM 2139 C CA . LEU A 1 270 ? 6.697 8.984 10.009 1.00 97.38 270 LEU A CA 1
ATOM 2140 C C . LEU A 1 270 ? 5.236 8.803 10.410 1.00 97.38 270 LEU A C 1
ATOM 2142 O O . LEU A 1 270 ? 4.760 9.482 11.315 1.00 97.38 270 LEU A O 1
ATOM 2146 N N . PHE A 1 271 ? 4.528 7.904 9.741 1.00 97.50 271 PHE A N 1
ATOM 2147 C CA . PHE A 1 271 ? 3.200 7.497 10.170 1.00 97.50 271 PHE A CA 1
ATOM 2148 C C . PHE A 1 271 ? 3.324 6.368 11.182 1.00 97.50 271 PHE A C 1
ATOM 2150 O O . PHE A 1 271 ? 3.942 5.347 10.887 1.00 97.50 271 PHE A O 1
ATOM 2157 N N . ASP A 1 272 ? 2.736 6.558 12.359 1.00 97.62 272 ASP A N 1
ATOM 2158 C CA . ASP A 1 272 ? 2.727 5.573 13.440 1.00 97.62 272 ASP A CA 1
ATOM 2159 C C . ASP A 1 272 ? 1.329 5.538 14.061 1.00 97.62 272 ASP A C 1
ATOM 2161 O O . ASP A 1 272 ? 0.787 6.579 14.443 1.00 97.62 272 ASP A O 1
ATOM 2165 N N . THR A 1 273 ? 0.721 4.354 14.135 1.00 96.62 273 THR A N 1
ATOM 2166 C CA . THR A 1 273 ? -0.573 4.174 14.815 1.00 96.62 273 THR A CA 1
ATOM 2167 C C . THR A 1 273 ? -0.458 4.228 16.336 1.00 96.62 273 THR A C 1
ATOM 2169 O O . THR A 1 273 ? -1.486 4.202 17.015 1.00 96.62 273 THR A O 1
ATOM 2172 N N . GLU A 1 274 ? 0.768 4.250 16.872 1.00 96.38 274 GLU A N 1
ATOM 2173 C CA . GLU A 1 274 ? 1.070 3.862 18.251 1.00 96.38 274 GLU A CA 1
ATOM 2174 C C . GLU A 1 274 ? 0.591 2.416 18.515 1.00 96.38 274 GLU A C 1
ATOM 2176 O O . GLU A 1 274 ? 0.089 1.724 17.620 1.00 96.38 274 GLU A O 1
ATOM 2181 N N . GLU A 1 275 ? 0.775 1.923 19.738 1.00 96.81 275 GLU A N 1
ATOM 2182 C CA . GLU A 1 275 ? 0.207 0.634 20.137 1.00 96.81 275 GLU A CA 1
ATOM 2183 C C . GLU A 1 275 ? -1.308 0.778 20.329 1.00 96.81 275 GLU A C 1
ATOM 2185 O O . GLU A 1 275 ? -1.789 1.574 21.146 1.00 96.81 275 GLU A O 1
ATOM 2190 N N . LEU A 1 276 ? -2.068 0.022 19.540 1.00 97.06 276 LEU A N 1
ATOM 2191 C CA . LEU A 1 276 ? -3.516 -0.096 19.654 1.00 97.06 276 LEU A CA 1
ATOM 2192 C C . LEU A 1 276 ? -3.834 -1.335 20.499 1.00 97.06 276 LEU A C 1
ATOM 2194 O O . LEU A 1 276 ? -3.785 -2.458 20.001 1.00 97.06 276 LEU A O 1
ATOM 2198 N N . GLU A 1 277 ? -4.147 -1.124 21.780 1.00 97.88 277 GLU A N 1
ATOM 2199 C CA . GLU A 1 277 ? -4.554 -2.190 22.705 1.00 97.88 277 GLU A CA 1
ATOM 2200 C C . GLU A 1 277 ? -5.983 -2.663 22.406 1.00 97.88 277 GLU A C 1
ATOM 2202 O O . GLU A 1 277 ? -6.955 -1.907 22.551 1.00 97.88 277 GLU A O 1
ATOM 2207 N N . LEU A 1 278 ? -6.116 -3.931 22.024 1.00 98.00 278 LEU A N 1
ATOM 2208 C CA . LEU A 1 278 ? -7.391 -4.566 21.718 1.00 98.00 278 LEU A CA 1
ATOM 2209 C C . LEU A 1 278 ? -8.161 -4.889 23.004 1.00 98.00 278 LEU A C 1
ATOM 2211 O O . LEU A 1 278 ? -7.598 -5.243 24.040 1.00 98.00 278 LEU A O 1
ATOM 2215 N N . LYS A 1 279 ? -9.491 -4.779 22.946 1.00 96.56 279 LYS A N 1
ATOM 2216 C CA . LYS A 1 279 ? -10.363 -5.057 24.098 1.00 96.56 279 LYS A CA 1
ATOM 2217 C C . LYS A 1 279 ? -10.370 -6.535 24.493 1.00 96.56 279 LYS A C 1
ATOM 2219 O O . LYS A 1 279 ? -10.534 -6.863 25.668 1.00 96.56 279 LYS A O 1
ATOM 2224 N N . ARG A 1 280 ? -10.288 -7.414 23.500 1.00 97.19 280 ARG A N 1
ATOM 2225 C CA . ARG A 1 280 ? -10.295 -8.870 23.639 1.00 97.19 280 ARG A CA 1
ATOM 2226 C C . ARG A 1 280 ? -9.125 -9.430 22.818 1.00 97.19 280 ARG A C 1
ATOM 2228 O O . ARG A 1 280 ? -8.702 -8.767 21.870 1.00 97.19 280 ARG A O 1
ATOM 2235 N N . PRO A 1 281 ? -8.596 -10.609 23.174 1.00 97.94 281 PRO A N 1
ATOM 2236 C CA . PRO A 1 281 ? -7.467 -11.187 22.464 1.00 97.94 281 PRO A CA 1
ATOM 2237 C C . PRO A 1 281 ? -7.852 -11.704 21.070 1.00 97.94 281 PRO A C 1
ATOM 2239 O O . PRO A 1 281 ? -8.990 -12.118 20.812 1.00 97.94 281 PRO A O 1
ATOM 2242 N N . ILE A 1 282 ? -6.871 -11.696 20.177 1.00 98.31 282 ILE A N 1
ATOM 2243 C CA . ILE A 1 282 ? -6.927 -12.246 18.823 1.00 98.31 282 ILE A CA 1
ATOM 2244 C C . ILE A 1 282 ? -5.957 -13.420 18.687 1.00 98.31 282 ILE A C 1
ATOM 2246 O O . ILE A 1 282 ? -5.105 -13.656 19.536 1.00 98.31 282 ILE A O 1
ATOM 2250 N N . ASP A 1 283 ? -6.086 -14.161 17.595 1.00 98.19 283 ASP A N 1
ATOM 2251 C CA . ASP A 1 283 ? -5.115 -15.167 17.185 1.00 98.19 283 ASP A CA 1
ATOM 2252 C C . ASP A 1 283 ? -4.135 -14.539 16.185 1.00 98.19 283 ASP A C 1
ATOM 2254 O O . ASP A 1 283 ? -4.419 -14.449 14.981 1.00 98.19 283 ASP A O 1
ATOM 2258 N N . ALA A 1 284 ? -2.986 -14.069 16.681 1.00 98.12 284 ALA A N 1
ATOM 2259 C CA . ALA A 1 284 ? -1.978 -13.410 15.852 1.00 98.12 284 ALA A CA 1
ATOM 2260 C C . ALA A 1 284 ? -1.432 -14.334 14.745 1.00 98.12 284 ALA A C 1
ATOM 2262 O O . ALA A 1 284 ? -1.169 -13.876 13.634 1.00 98.12 284 ALA A O 1
ATOM 2263 N N . GLY A 1 285 ? -1.339 -15.645 15.003 1.00 98.12 285 GLY A N 1
ATOM 2264 C CA . GLY A 1 285 ? -0.805 -16.630 14.055 1.00 98.12 285 GLY A CA 1
ATOM 2265 C C . GLY A 1 285 ? -1.708 -16.896 12.847 1.00 98.12 285 GLY A C 1
ATOM 2266 O O . GLY A 1 285 ? -1.211 -17.249 11.776 1.00 98.12 285 GLY A O 1
ATOM 2267 N N . ARG A 1 286 ? -3.027 -16.713 12.996 1.00 98.19 286 ARG A N 1
ATOM 2268 C CA . ARG A 1 286 ? -4.000 -16.792 11.886 1.00 98.19 286 ARG A CA 1
ATOM 2269 C C . ARG A 1 286 ? -4.358 -15.437 11.277 1.00 98.19 286 ARG A C 1
ATOM 2271 O O . ARG A 1 286 ? -5.090 -15.393 10.288 1.00 98.19 286 ARG A O 1
ATOM 2278 N N . SER A 1 287 ? -3.874 -14.350 11.862 1.00 98.50 287 SER A N 1
ATOM 2279 C CA . SER A 1 287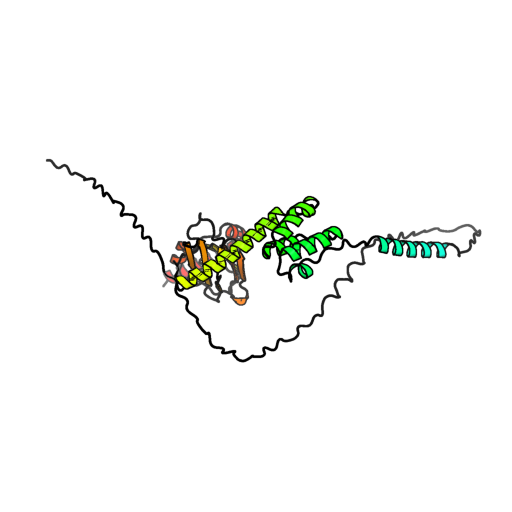 ? -4.114 -13.001 11.364 1.00 98.50 287 SER A CA 1
ATOM 2280 C C . SER A 1 287 ? -3.205 -12.694 10.174 1.00 98.50 287 SER A C 1
ATOM 2282 O O . SER A 1 287 ? -2.103 -13.225 10.050 1.00 98.50 287 SER A O 1
ATOM 2284 N N . THR A 1 288 ? -3.674 -11.849 9.261 1.00 98.50 288 THR A N 1
ATOM 2285 C CA . THR A 1 288 ? -2.951 -11.521 8.024 1.00 98.50 288 THR A CA 1
ATOM 2286 C C . THR A 1 288 ? -2.967 -10.022 7.768 1.00 98.50 288 THR A C 1
ATOM 2288 O O . THR A 1 288 ? -3.853 -9.307 8.239 1.00 98.50 288 THR A O 1
ATOM 2291 N N . PHE A 1 289 ? -1.990 -9.534 7.008 1.00 98.25 289 PHE A N 1
ATOM 2292 C CA . PHE A 1 289 ? -1.953 -8.152 6.548 1.00 98.25 289 PHE A CA 1
ATOM 2293 C C . PHE A 1 289 ? -1.434 -8.063 5.112 1.00 98.25 289 PHE A C 1
ATOM 2295 O O . PHE A 1 289 ? -0.625 -8.880 4.671 1.00 98.25 289 PHE A O 1
ATOM 2302 N N . GLU A 1 290 ? -1.899 -7.052 4.387 1.00 97.75 290 GLU A N 1
ATOM 2303 C CA . GLU A 1 290 ? -1.524 -6.767 3.006 1.00 97.75 290 GLU A CA 1
ATOM 2304 C C . GLU A 1 290 ? -1.216 -5.272 2.861 1.00 97.75 290 GLU A C 1
ATOM 2306 O O . GLU A 1 290 ? -2.088 -4.420 3.048 1.00 97.75 290 GLU A O 1
ATOM 2311 N N . TRP A 1 291 ? 0.025 -4.951 2.489 1.00 96.12 291 TRP A N 1
ATOM 2312 C CA . TRP A 1 291 ? 0.403 -3.600 2.079 1.00 96.12 291 TRP A CA 1
ATOM 2313 C C . TRP A 1 291 ? 0.030 -3.370 0.622 1.00 96.12 291 TRP A C 1
ATOM 2315 O O . TRP A 1 291 ? 0.513 -4.065 -0.273 1.00 96.12 291 TRP A O 1
ATOM 2325 N N . ARG A 1 292 ? -0.776 -2.343 0.377 1.00 92.81 292 ARG A N 1
ATOM 2326 C CA . ARG A 1 292 ? -1.184 -1.924 -0.959 1.00 92.81 292 ARG A CA 1
ATOM 2327 C C . ARG A 1 292 ? -0.311 -0.765 -1.433 1.00 92.81 292 ARG A C 1
ATOM 2329 O O . ARG A 1 292 ? 0.128 0.081 -0.654 1.00 92.81 292 ARG A O 1
ATOM 2336 N N . GLY A 1 293 ? -0.013 -0.754 -2.733 1.00 79.06 293 GLY A N 1
ATOM 2337 C CA . GLY A 1 293 ? 0.887 0.222 -3.366 1.00 79.06 293 GLY A CA 1
ATOM 2338 C C . GLY A 1 293 ? 0.365 1.664 -3.394 1.00 79.06 293 GLY A C 1
ATOM 2339 O O . GLY A 1 293 ? 1.034 2.540 -3.926 1.00 79.06 293 GLY A O 1
ATOM 2340 N N . ASP A 1 294 ? -0.821 1.907 -2.843 1.00 83.38 294 ASP A N 1
ATOM 2341 C CA . ASP A 1 294 ? -1.477 3.202 -2.703 1.00 83.38 294 ASP A CA 1
ATOM 2342 C C . ASP A 1 294 ? -1.319 3.796 -1.295 1.00 83.38 294 ASP A C 1
ATOM 2344 O O . ASP A 1 294 ? -2.042 4.719 -0.954 1.00 83.38 294 ASP A O 1
ATOM 2348 N N . GLY A 1 295 ? -0.401 3.292 -0.464 1.00 90.44 295 GLY A N 1
ATOM 2349 C CA . GLY A 1 295 ? -0.211 3.828 0.891 1.00 90.44 295 GLY A CA 1
ATOM 2350 C C . GLY A 1 295 ? -1.260 3.354 1.887 1.00 90.44 295 GLY A C 1
ATOM 2351 O O . GLY A 1 295 ? -1.554 4.046 2.864 1.00 90.44 295 GLY A O 1
ATOM 2352 N N . ARG A 1 296 ? -1.848 2.185 1.635 1.00 95.69 296 ARG A N 1
ATOM 2353 C CA . ARG A 1 296 ? -2.823 1.554 2.520 1.00 95.69 296 ARG A CA 1
ATOM 2354 C C . ARG A 1 296 ? -2.284 0.231 3.027 1.00 95.69 296 ARG A C 1
ATOM 2356 O O . ARG A 1 296 ? -1.606 -0.492 2.299 1.00 95.69 296 ARG A O 1
ATOM 2363 N N . VAL A 1 297 ? -2.639 -0.119 4.253 1.00 97.44 297 VAL A N 1
ATOM 2364 C CA . VAL A 1 297 ? -2.496 -1.485 4.754 1.00 97.44 297 VAL A CA 1
ATOM 2365 C C . VAL A 1 297 ? -3.860 -1.997 5.173 1.00 97.44 297 VAL A C 1
ATOM 2367 O O . VAL A 1 297 ? -4.619 -1.301 5.850 1.00 97.44 297 VAL A O 1
ATOM 2370 N N . VAL A 1 298 ? -4.184 -3.201 4.719 1.00 98.12 298 VAL A N 1
ATOM 2371 C CA . VAL A 1 298 ? -5.398 -3.913 5.108 1.00 98.12 298 VAL A CA 1
ATOM 2372 C C . VAL A 1 298 ? -4.982 -5.060 6.011 1.00 98.12 298 VAL A C 1
ATOM 2374 O O . VAL A 1 298 ? -4.167 -5.891 5.621 1.00 98.12 298 VAL A O 1
ATOM 2377 N N . ILE A 1 299 ? -5.528 -5.091 7.217 1.00 98.56 299 ILE A N 1
ATOM 2378 C CA . ILE A 1 299 ? -5.241 -6.083 8.245 1.00 98.56 299 ILE A CA 1
ATOM 2379 C C . ILE A 1 299 ? -6.530 -6.849 8.529 1.00 98.56 299 ILE A C 1
ATOM 2381 O O . ILE A 1 299 ? -7.587 -6.255 8.738 1.00 98.56 299 ILE A O 1
ATOM 2385 N N . THR A 1 300 ? -6.435 -8.173 8.529 1.00 98.62 300 THR A N 1
ATOM 2386 C CA . THR A 1 300 ? -7.519 -9.083 8.906 1.00 98.62 300 THR A CA 1
ATOM 2387 C C . THR A 1 300 ? -7.084 -9.836 10.153 1.00 98.62 300 THR A C 1
ATOM 2389 O O . THR A 1 300 ? -6.197 -10.689 10.085 1.00 98.62 300 THR A O 1
ATOM 2392 N N . LEU A 1 301 ? -7.678 -9.495 11.295 1.00 98.56 301 LEU A N 1
ATOM 2393 C CA . LEU A 1 301 ? -7.367 -10.103 12.586 1.00 98.56 301 LEU A CA 1
ATOM 2394 C C . LEU A 1 301 ? -8.373 -11.204 12.900 1.00 98.56 301 LEU A C 1
ATOM 2396 O O . LEU A 1 301 ? -9.579 -10.959 12.866 1.00 98.56 301 LEU A O 1
ATOM 2400 N N . LYS A 1 302 ? -7.893 -12.397 13.253 1.00 98.50 302 LYS A N 1
ATOM 2401 C CA . LYS A 1 302 ? -8.770 -13.513 13.614 1.00 98.50 302 LYS A CA 1
ATOM 2402 C C . LYS A 1 302 ? -9.163 -13.414 15.083 1.00 98.50 302 LYS A C 1
ATOM 2404 O O . LYS A 1 302 ? -8.294 -13.466 15.950 1.00 98.50 302 LYS A O 1
ATOM 2409 N N . LYS A 1 303 ? -10.457 -13.301 15.390 1.00 98.38 303 LYS A N 1
ATOM 2410 C CA . LYS A 1 303 ? -10.925 -13.251 16.784 1.00 98.38 303 LYS A CA 1
ATOM 2411 C C . LYS A 1 303 ? -10.653 -14.588 17.470 1.00 98.38 303 LYS A C 1
ATOM 2413 O O . LYS A 1 303 ? -10.951 -15.646 16.912 1.00 98.38 303 LYS A O 1
ATOM 2418 N N . GLN A 1 304 ? -10.127 -14.550 18.693 1.00 97.69 304 GLN A N 1
ATOM 2419 C CA . GLN A 1 304 ? -9.930 -15.771 19.477 1.00 97.69 304 GLN A CA 1
ATOM 2420 C C . GLN A 1 304 ? -11.261 -16.307 20.027 1.00 97.69 304 GLN A C 1
ATOM 2422 O O . GLN A 1 304 ? -11.457 -17.516 20.102 1.00 97.69 304 GLN A O 1
ATOM 2427 N N . ASP A 1 305 ? -12.188 -15.407 20.365 1.00 95.69 305 ASP A N 1
ATOM 2428 C CA . ASP A 1 305 ? -13.531 -15.713 20.870 1.00 95.69 305 ASP A CA 1
ATOM 2429 C C . ASP A 1 305 ? -14.590 -15.828 19.756 1.00 95.69 305 ASP A C 1
ATOM 2431 O O . ASP A 1 305 ? -15.785 -15.802 20.040 1.00 95.69 305 ASP A O 1
ATOM 2435 N N . GLY A 1 306 ? -14.165 -15.921 18.492 1.00 91.31 306 GLY A N 1
ATOM 2436 C CA . GLY A 1 306 ? -15.065 -16.013 17.344 1.00 91.31 306 GLY A CA 1
ATOM 2437 C C . GLY A 1 306 ? -15.851 -17.336 17.311 1.00 91.31 306 GLY A C 1
ATOM 2438 O O . GLY A 1 306 ? -15.283 -18.383 17.632 1.00 91.31 306 GLY A O 1
ATOM 2439 N N . PRO A 1 307 ? -17.127 -17.332 16.875 1.00 95.88 307 PRO A N 1
ATOM 2440 C CA . PRO A 1 307 ? -17.892 -16.189 16.372 1.00 95.88 307 PRO A CA 1
ATOM 2441 C C . PRO A 1 307 ? -18.436 -15.284 17.496 1.00 95.88 307 PRO A C 1
ATOM 2443 O O . PRO A 1 307 ? -19.093 -15.756 18.423 1.00 95.88 307 PRO A O 1
ATOM 2446 N N . SER A 1 308 ? -18.189 -13.973 17.405 1.00 95.44 308 SER A N 1
ATOM 2447 C CA . SER A 1 308 ? -18.582 -12.991 18.426 1.00 95.44 308 SER A CA 1
ATOM 2448 C C . SER A 1 308 ? -18.759 -11.578 17.853 1.00 95.44 308 SER A C 1
ATOM 2450 O O . SER A 1 308 ? -18.194 -11.230 16.813 1.00 95.44 308 SER A O 1
ATOM 2452 N N . PHE A 1 309 ? -19.512 -10.726 18.557 1.00 96.06 309 PHE A N 1
ATOM 2453 C CA . PHE A 1 309 ? -19.627 -9.295 18.261 1.00 96.06 309 PHE A CA 1
ATOM 2454 C C . PHE A 1 309 ? -18.817 -8.472 19.267 1.00 96.06 309 PHE A C 1
ATOM 2456 O O . PHE A 1 309 ? -18.838 -8.734 20.466 1.00 96.06 309 PHE A O 1
ATOM 2463 N N . TRP A 1 310 ? -18.066 -7.487 18.781 1.00 95.50 310 TRP A N 1
ATOM 2464 C CA . TRP A 1 310 ? -17.270 -6.589 19.613 1.00 95.50 310 TRP A CA 1
ATOM 2465 C C . TRP A 1 310 ? -17.840 -5.179 19.513 1.00 95.50 310 TRP A C 1
ATOM 2467 O O . TRP A 1 310 ? -17.699 -4.515 18.489 1.00 95.50 310 TRP A O 1
ATOM 2477 N N . LYS A 1 311 ? -18.467 -4.690 20.587 1.00 94.12 311 LYS A N 1
ATOM 2478 C CA . LYS A 1 311 ? -19.016 -3.321 20.612 1.00 94.12 311 LYS A CA 1
ATOM 2479 C C . LYS A 1 311 ? -17.949 -2.234 20.415 1.00 94.12 311 LYS A C 1
ATOM 2481 O O . LYS A 1 311 ? -18.245 -1.207 19.820 1.00 94.12 311 LYS A O 1
ATOM 2486 N N . TYR A 1 312 ? -16.749 -2.482 20.935 1.00 95.50 312 TYR A N 1
ATOM 2487 C CA . TYR A 1 312 ? -15.566 -1.632 20.810 1.00 95.50 312 TYR A CA 1
ATOM 2488 C C . TYR A 1 312 ? -14.379 -2.526 20.466 1.00 95.50 312 TYR A C 1
ATOM 2490 O O . TYR A 1 312 ? -14.274 -3.631 21.017 1.00 95.50 312 TYR A O 1
ATOM 2498 N N . MET A 1 313 ? -13.518 -2.057 19.571 1.00 96.19 313 MET A N 1
ATOM 2499 C CA . MET A 1 313 ? -12.304 -2.763 19.169 1.00 96.19 313 MET A CA 1
ATOM 2500 C C . MET A 1 313 ? -11.187 -2.564 20.196 1.00 96.19 313 MET A C 1
ATOM 2502 O O . MET A 1 313 ? -10.516 -3.525 20.577 1.00 96.19 313 MET A O 1
ATOM 2506 N N . LEU A 1 314 ? -11.009 -1.327 20.658 1.00 97.62 314 LEU A N 1
ATOM 2507 C CA . LEU A 1 314 ? -9.980 -0.936 21.607 1.00 97.62 314 LEU A CA 1
ATOM 2508 C C . LEU A 1 314 ? -10.476 -1.046 23.045 1.00 97.62 314 LEU A C 1
ATOM 2510 O O . LEU A 1 314 ? -11.665 -0.919 23.356 1.00 97.62 314 LEU A O 1
ATOM 2514 N N . LYS A 1 315 ? -9.523 -1.235 23.952 1.00 96.44 315 LYS A N 1
ATOM 2515 C CA . LYS A 1 315 ? -9.777 -1.197 25.394 1.00 96.44 315 LYS A CA 1
ATOM 2516 C C . LYS A 1 315 ? -10.228 0.192 25.863 1.00 96.44 315 LYS A C 1
ATOM 2518 O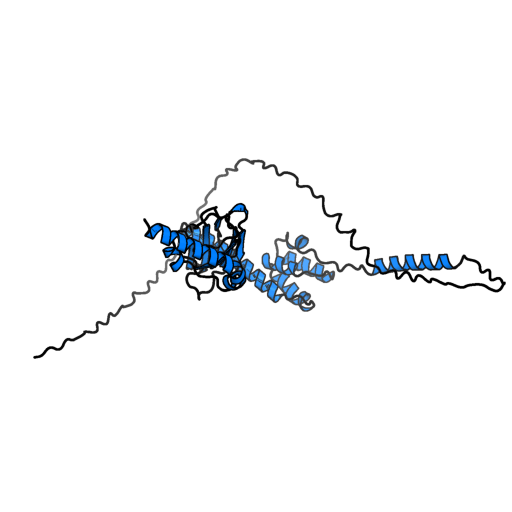 O . LYS A 1 315 ? -11.111 0.294 26.714 1.00 96.44 315 LYS A O 1
ATOM 2523 N N . ASP A 1 316 ? -9.656 1.251 25.289 1.00 96.06 316 ASP A N 1
ATOM 2524 C CA . ASP A 1 316 ? -10.043 2.640 25.548 1.00 96.06 316 ASP A CA 1
ATOM 2525 C C . ASP A 1 316 ? -11.089 3.132 24.533 1.00 96.06 316 ASP A C 1
ATOM 2527 O O . ASP A 1 316 ? -10.774 3.548 23.415 1.00 96.06 316 ASP A O 1
ATOM 2531 N N . SER A 1 317 ? -12.352 3.141 24.964 1.00 93.19 317 SER A N 1
ATOM 2532 C CA . SER A 1 317 ? -13.481 3.626 24.157 1.00 93.19 317 SER A CA 1
ATOM 2533 C C . SER A 1 317 ? -13.412 5.119 23.797 1.00 93.19 317 SER A C 1
ATOM 2535 O O . SER A 1 317 ? -13.987 5.529 22.788 1.00 93.19 317 SER A O 1
ATOM 2537 N N . VAL A 1 318 ? -12.719 5.947 24.592 1.00 94.69 318 VAL A N 1
ATOM 2538 C CA . VAL A 1 318 ? -12.590 7.390 24.325 1.00 94.69 318 VAL A CA 1
ATOM 2539 C C . VAL A 1 318 ? -11.594 7.619 23.199 1.00 94.69 318 VAL A C 1
ATOM 2541 O O . VAL A 1 318 ? -11.835 8.450 22.320 1.00 94.69 318 VAL A O 1
ATOM 2544 N N . ARG A 1 319 ? -10.483 6.879 23.222 1.00 93.75 319 ARG A N 1
ATOM 2545 C CA . ARG A 1 319 ? -9.491 6.886 22.145 1.00 93.75 319 ARG A CA 1
ATOM 2546 C C . ARG A 1 319 ? -10.090 6.360 20.847 1.00 93.75 319 ARG A C 1
ATOM 2548 O O . ARG A 1 319 ? -9.955 7.018 19.820 1.00 93.75 319 ARG A O 1
ATOM 2555 N N . GLU A 1 320 ? -10.818 5.247 20.910 1.00 93.44 320 GLU A N 1
ATOM 2556 C CA . GLU A 1 320 ? -11.501 4.674 19.746 1.00 93.44 320 GLU A CA 1
ATOM 2557 C C . GLU A 1 320 ? -12.413 5.692 19.057 1.00 93.44 320 GLU A C 1
ATOM 2559 O O . GLU A 1 320 ? -12.280 5.914 17.859 1.00 93.44 320 GLU A O 1
ATOM 2564 N N . ALA A 1 321 ? -13.270 6.384 19.813 1.00 91.50 321 ALA A N 1
ATOM 2565 C CA . ALA A 1 321 ? -14.194 7.369 19.249 1.00 91.50 321 ALA A CA 1
ATOM 2566 C C . ALA A 1 321 ? -13.499 8.567 18.569 1.00 91.50 321 ALA A C 1
ATOM 2568 O O . ALA A 1 321 ? -14.124 9.259 17.766 1.00 91.50 321 ALA A O 1
ATOM 2569 N N . LYS A 1 322 ? -12.234 8.846 18.909 1.00 92.62 322 LYS A N 1
ATOM 2570 C CA . LYS A 1 322 ? -11.457 9.954 18.337 1.00 92.62 322 LYS A CA 1
ATOM 2571 C C . LYS A 1 322 ? -10.611 9.527 17.144 1.00 92.62 322 LYS A C 1
ATOM 2573 O O . LYS A 1 322 ? -10.503 10.283 16.185 1.00 92.62 322 LYS A O 1
ATOM 2578 N N . GLU A 1 323 ? -9.974 8.364 17.232 1.00 93.19 323 GLU A N 1
ATOM 2579 C CA . GLU A 1 323 ? -8.931 7.950 16.288 1.00 93.19 323 GLU A CA 1
ATOM 2580 C C . GLU A 1 323 ? -9.439 6.963 15.234 1.00 93.19 323 GLU A C 1
ATOM 2582 O O . GLU A 1 323 ? -8.903 6.923 14.126 1.00 93.19 323 GLU A O 1
ATOM 2587 N N . LEU A 1 324 ? -10.470 6.176 15.554 1.00 95.62 324 LEU A N 1
ATOM 2588 C CA . LEU A 1 324 ? -10.960 5.115 14.685 1.00 95.62 324 LEU A CA 1
ATOM 2589 C C . LEU A 1 324 ? -12.254 5.524 13.989 1.00 95.62 324 LEU A C 1
ATOM 2591 O O . LEU A 1 324 ? -13.198 6.030 14.592 1.00 95.62 324 LEU A O 1
ATOM 2595 N N . GLN A 1 325 ? -12.303 5.247 12.694 1.00 95.94 325 GLN A N 1
ATOM 2596 C CA . GLN A 1 325 ? -13.461 5.472 11.843 1.00 95.94 325 GLN A CA 1
ATOM 2597 C C . GLN A 1 325 ? -14.122 4.148 11.481 1.00 95.94 325 GLN A C 1
ATOM 2599 O O . GLN A 1 325 ? -13.471 3.113 11.353 1.00 95.94 325 GLN A O 1
ATOM 2604 N N . THR A 1 326 ? -15.438 4.169 11.296 1.00 96.50 326 THR A N 1
ATOM 2605 C CA . THR A 1 326 ? -16.158 2.980 10.829 1.00 96.50 326 THR A CA 1
ATOM 2606 C C . THR A 1 326 ? -15.888 2.764 9.342 1.00 96.50 326 THR A C 1
ATOM 2608 O O . THR A 1 326 ? -16.064 3.674 8.533 1.00 96.50 326 THR A O 1
ATOM 2611 N N . TRP A 1 327 ? -15.499 1.547 8.970 1.00 97.19 327 TRP A N 1
ATOM 2612 C CA . TRP A 1 327 ? -15.388 1.127 7.578 1.00 97.19 327 TRP A CA 1
ATOM 2613 C C . TRP A 1 327 ? -16.764 0.691 7.054 1.00 97.19 327 TRP A C 1
ATOM 2615 O O . TRP A 1 327 ? -17.120 -0.490 7.095 1.00 97.19 327 TRP A O 1
ATOM 2625 N N . TRP A 1 328 ? -17.553 1.662 6.593 1.00 96.69 328 TRP A N 1
ATOM 2626 C CA . TRP A 1 328 ? -18.957 1.470 6.214 1.00 96.69 328 TRP A CA 1
ATOM 2627 C C . TRP A 1 328 ? -19.164 0.377 5.164 1.00 96.69 328 TRP A C 1
ATOM 2629 O O . TRP A 1 328 ? -20.007 -0.492 5.362 1.00 96.69 328 TRP A O 1
ATOM 2639 N N . GLU A 1 329 ? -18.339 0.320 4.116 1.00 97.12 329 GLU A N 1
ATOM 2640 C CA . GLU A 1 329 ? -18.513 -0.671 3.047 1.00 97.12 329 GLU A CA 1
ATOM 2641 C C . GLU A 1 329 ? -18.319 -2.115 3.525 1.00 97.12 329 GLU A C 1
ATOM 2643 O O . GLU A 1 329 ? -18.907 -3.031 2.955 1.00 97.12 329 GLU A O 1
ATOM 2648 N N . GLN A 1 330 ? -17.470 -2.343 4.532 1.00 97.50 330 GLN A N 1
ATOM 2649 C CA . GLN A 1 330 ? -17.299 -3.675 5.122 1.00 97.50 330 GLN A CA 1
ATOM 2650 C C . GLN A 1 330 ? -18.356 -3.955 6.185 1.00 97.50 330 GLN A C 1
ATOM 2652 O O . GLN A 1 330 ? -18.846 -5.078 6.279 1.00 97.50 330 GLN A O 1
ATOM 2657 N N . ARG A 1 331 ? -18.752 -2.936 6.953 1.00 96.50 331 ARG A N 1
ATOM 2658 C CA . ARG A 1 331 ? -19.845 -3.054 7.918 1.00 96.50 331 ARG A CA 1
ATOM 2659 C C . ARG A 1 331 ? -21.137 -3.488 7.232 1.00 96.50 331 ARG A C 1
ATOM 2661 O O . ARG A 1 331 ? -21.747 -4.451 7.681 1.00 96.50 331 ARG A O 1
ATOM 2668 N N . ASP A 1 332 ? -21.516 -2.832 6.142 1.00 97.19 332 ASP A N 1
ATOM 2669 C CA . ASP A 1 332 ? -22.772 -3.109 5.437 1.00 97.19 332 ASP A CA 1
ATOM 2670 C C . ASP A 1 332 ? -22.794 -4.519 4.832 1.00 97.19 332 ASP A C 1
ATOM 2672 O O . ASP A 1 332 ? -23.842 -5.152 4.771 1.00 97.19 332 ASP A O 1
ATOM 2676 N N . LYS A 1 333 ? -21.631 -5.063 4.451 1.00 97.38 333 LYS A N 1
ATOM 2677 C CA . LYS A 1 333 ? -21.514 -6.446 3.957 1.00 97.38 333 LYS A CA 1
ATOM 2678 C C . LYS A 1 333 ? -21.720 -7.504 5.037 1.00 97.38 333 LYS A C 1
ATOM 2680 O O . LYS A 1 333 ? -22.147 -8.609 4.719 1.00 97.38 333 LYS A O 1
ATOM 2685 N N . HIS A 1 334 ? -21.366 -7.195 6.282 1.00 96.38 334 HIS A N 1
ATOM 2686 C CA . HIS A 1 334 ? -21.378 -8.154 7.389 1.00 96.38 334 HIS A CA 1
ATOM 2687 C C . HIS A 1 334 ? -22.489 -7.893 8.409 1.00 96.38 334 HIS A C 1
ATOM 2689 O O . HIS A 1 334 ? -22.630 -8.674 9.347 1.00 96.38 334 HIS A O 1
ATOM 2695 N N . ILE A 1 335 ? -23.287 -6.831 8.243 1.00 95.56 335 ILE A N 1
ATOM 2696 C CA . ILE A 1 335 ? -24.273 -6.419 9.246 1.00 95.56 335 ILE A CA 1
ATOM 2697 C C . ILE A 1 335 ? -25.304 -7.513 9.523 1.00 95.56 335 ILE A C 1
ATOM 2699 O O . ILE A 1 335 ? -25.517 -7.831 10.687 1.00 95.56 335 ILE A O 1
ATOM 2703 N N . GLU A 1 336 ? -25.834 -8.160 8.481 1.00 95.19 336 GLU A N 1
ATOM 2704 C CA . GLU A 1 336 ? -26.836 -9.229 8.601 1.00 95.19 336 GLU A CA 1
ATOM 2705 C C . GLU A 1 336 ? -26.314 -10.413 9.431 1.00 95.19 336 GLU A C 1
ATOM 2707 O O . GLU A 1 336 ? -27.043 -10.998 10.222 1.00 95.19 336 GLU A O 1
ATOM 2712 N N . GLN A 1 337 ? -25.021 -10.733 9.314 1.00 93.69 337 GLN A N 1
ATOM 2713 C CA . GLN A 1 337 ? -24.387 -11.817 10.075 1.00 93.69 337 GLN A CA 1
ATOM 2714 C C . GLN A 1 337 ? -24.177 -11.456 11.551 1.00 93.69 337 GLN A C 1
ATOM 2716 O O . GLN A 1 337 ? -23.982 -12.338 12.385 1.00 93.69 337 GLN A O 1
ATOM 2721 N N . LEU A 1 338 ? -24.162 -10.162 11.875 1.00 94.06 338 LEU A N 1
ATOM 2722 C CA . LEU A 1 338 ? -23.883 -9.657 13.214 1.00 94.06 338 LEU A CA 1
ATOM 2723 C C . LEU A 1 338 ? -25.150 -9.388 14.030 1.00 94.06 338 LEU A C 1
ATOM 2725 O O . LEU A 1 338 ? -25.035 -9.284 15.249 1.00 94.06 338 LEU A O 1
ATOM 2729 N N . GLU A 1 339 ? -26.329 -9.267 13.411 1.00 94.62 339 GLU A N 1
ATOM 2730 C CA . GLU A 1 339 ? -27.570 -8.856 14.093 1.00 94.62 339 GLU A CA 1
ATOM 2731 C C . GLU A 1 339 ? -27.898 -9.726 15.313 1.00 94.62 339 GLU A C 1
ATOM 2733 O O . GLU A 1 339 ? -28.141 -9.194 16.402 1.00 94.62 339 GLU A O 1
ATOM 2738 N N . ASP A 1 340 ? -27.811 -11.049 15.165 1.00 93.12 340 ASP A N 1
ATOM 2739 C CA . ASP A 1 340 ? -28.076 -11.999 16.249 1.00 93.12 340 ASP A CA 1
ATOM 2740 C C . ASP A 1 340 ? -27.111 -11.792 17.428 1.00 93.12 340 ASP A C 1
ATOM 2742 O O . ASP A 1 340 ? -27.526 -11.636 18.580 1.00 93.12 340 ASP A O 1
ATOM 2746 N N . TYR A 1 341 ? -25.814 -11.666 17.138 1.00 93.44 341 TYR A N 1
ATOM 2747 C CA . TYR A 1 341 ? -24.778 -11.444 18.149 1.00 93.44 341 TYR A CA 1
ATOM 2748 C C . TYR A 1 341 ? -24.888 -10.064 18.815 1.00 93.44 341 TYR A C 1
ATOM 2750 O O . TYR A 1 341 ? -24.604 -9.922 20.008 1.00 93.44 341 TYR A O 1
ATOM 2758 N N . ILE A 1 342 ? -25.334 -9.044 18.075 1.00 93.38 342 ILE A N 1
ATOM 2759 C CA . ILE A 1 342 ? -25.604 -7.705 18.612 1.00 93.38 342 ILE A CA 1
ATOM 2760 C C . ILE A 1 342 ? -26.750 -7.769 19.625 1.00 93.38 342 ILE A C 1
ATOM 2762 O O . ILE A 1 342 ? -26.663 -7.166 20.701 1.00 93.38 342 ILE A O 1
ATOM 2766 N N . MET A 1 343 ? -27.831 -8.487 19.309 1.00 92.81 343 MET A N 1
ATOM 2767 C CA . MET A 1 343 ? -28.957 -8.654 20.231 1.00 92.81 343 MET A CA 1
ATOM 2768 C C . MET A 1 343 ? -28.528 -9.386 21.504 1.00 92.81 343 MET A C 1
ATOM 2770 O O . MET A 1 343 ? -28.822 -8.912 22.606 1.00 92.81 343 MET A O 1
ATOM 2774 N N . GLU A 1 344 ? -27.783 -10.484 21.370 1.00 92.19 344 GLU A N 1
ATOM 2775 C CA . GLU A 1 344 ? -27.270 -11.242 22.513 1.00 92.19 344 GLU A CA 1
ATOM 2776 C C . GLU A 1 344 ? -26.374 -10.399 23.428 1.00 92.19 344 GLU A C 1
ATOM 2778 O O . GLU A 1 344 ? -26.538 -10.417 24.653 1.00 92.19 344 GLU A O 1
ATOM 2783 N N . GLU A 1 345 ? -25.440 -9.634 22.860 1.00 90.94 345 GLU A N 1
ATOM 2784 C CA . GLU A 1 345 ? -24.524 -8.798 23.640 1.00 90.94 345 GLU A CA 1
ATOM 2785 C C . GLU A 1 345 ? -25.273 -7.672 24.374 1.00 90.94 345 GLU A C 1
ATOM 2787 O O . GLU A 1 345 ? -25.012 -7.411 25.552 1.00 90.94 345 GLU A O 1
ATOM 2792 N N . ASN A 1 346 ? -26.287 -7.075 23.741 1.00 91.94 346 ASN A N 1
ATOM 2793 C CA . ASN A 1 346 ? -27.142 -6.071 24.380 1.00 91.94 346 ASN A CA 1
ATOM 2794 C C . ASN A 1 346 ? -27.971 -6.647 25.540 1.00 91.94 346 ASN A C 1
ATOM 2796 O O . ASN A 1 346 ? -28.163 -5.970 26.556 1.00 91.94 346 ASN A O 1
ATOM 2800 N N . VAL A 1 347 ? -28.469 -7.882 25.416 1.00 93.75 347 VAL A N 1
ATOM 2801 C CA . VAL A 1 347 ? -29.185 -8.566 26.508 1.00 93.75 347 VAL A CA 1
ATOM 2802 C C . VAL A 1 347 ? -28.238 -8.835 27.678 1.00 93.75 347 VAL A C 1
ATOM 2804 O O . VAL A 1 347 ? -28.595 -8.530 28.820 1.00 93.75 347 VAL A O 1
ATOM 2807 N N . LYS A 1 348 ? -27.017 -9.316 27.403 1.00 92.25 348 LYS A N 1
ATOM 2808 C CA . LYS A 1 348 ? -25.973 -9.530 28.423 1.00 92.25 348 LYS A CA 1
ATOM 2809 C C . LYS A 1 348 ? -25.612 -8.227 29.145 1.00 92.25 348 LYS A C 1
ATOM 2811 O O . LYS A 1 348 ? -25.558 -8.211 30.372 1.00 92.25 348 LYS A O 1
ATOM 2816 N N . GLU A 1 349 ? -25.444 -7.120 28.417 1.00 90.69 349 GLU A N 1
ATOM 2817 C CA . GLU A 1 349 ? -25.131 -5.810 29.010 1.00 90.69 349 GLU A CA 1
ATOM 2818 C C . GLU A 1 349 ? -26.273 -5.297 29.904 1.00 90.69 349 GLU A C 1
ATOM 2820 O O . GLU A 1 349 ? -26.033 -4.794 31.003 1.00 90.69 349 GLU A O 1
ATOM 2825 N N . ARG A 1 350 ? -27.532 -5.452 29.471 1.00 91.94 350 ARG A N 1
ATOM 2826 C CA . ARG A 1 350 ? -28.705 -5.066 30.276 1.00 91.94 350 ARG A CA 1
ATOM 2827 C C . ARG A 1 350 ? -28.837 -5.909 31.541 1.00 91.94 350 ARG A C 1
ATOM 2829 O O . ARG A 1 350 ? -29.197 -5.364 32.581 1.00 91.94 350 ARG A O 1
ATOM 2836 N N . ALA A 1 351 ? -28.561 -7.209 31.460 1.00 93.38 351 ALA A N 1
ATOM 2837 C CA . ALA A 1 351 ? -28.564 -8.088 32.625 1.00 93.38 351 ALA A CA 1
ATOM 2838 C C . ALA A 1 351 ? -27.453 -7.709 33.620 1.00 93.38 351 ALA A C 1
ATOM 2840 O O . ALA A 1 351 ? -27.721 -7.614 34.814 1.00 93.38 351 ALA A O 1
ATOM 2841 N N . ALA A 1 352 ? -26.245 -7.410 33.130 1.00 91.94 352 ALA A N 1
ATOM 2842 C CA . ALA A 1 352 ? -25.123 -6.981 33.966 1.00 91.94 352 ALA A CA 1
ATOM 2843 C C . ALA A 1 352 ? -25.378 -5.634 34.663 1.00 91.94 352 ALA A C 1
ATOM 2845 O O . ALA A 1 352 ? -25.040 -5.479 35.832 1.00 91.94 352 ALA A O 1
ATOM 2846 N N . LYS A 1 353 ? -26.011 -4.671 33.978 1.00 91.62 353 LYS A N 1
ATOM 2847 C CA . LYS A 1 353 ? -26.393 -3.386 34.593 1.00 91.62 353 LYS A CA 1
ATOM 2848 C C . LYS A 1 353 ? -27.404 -3.570 35.720 1.00 91.62 353 LYS A C 1
ATOM 2850 O O . LYS A 1 353 ? -27.170 -3.070 36.807 1.00 91.62 353 LYS A O 1
ATOM 2855 N N . LYS A 1 354 ? -28.459 -4.361 35.489 1.00 93.12 354 LYS A N 1
ATOM 2856 C CA . LYS A 1 354 ? -29.447 -4.675 36.534 1.00 93.12 354 LYS A CA 1
ATOM 2857 C C . LYS A 1 354 ? -28.800 -5.317 37.763 1.00 93.12 354 LYS A C 1
ATOM 2859 O O . LYS A 1 354 ? -29.099 -4.918 38.873 1.00 93.12 354 LYS A O 1
ATOM 2864 N N . ALA A 1 355 ? -27.870 -6.251 37.555 1.00 92.19 355 ALA A N 1
ATOM 2865 C CA . ALA A 1 355 ? -27.156 -6.893 38.656 1.00 92.19 355 ALA A CA 1
ATOM 2866 C C . ALA A 1 355 ? -26.279 -5.922 39.470 1.00 92.19 355 ALA A C 1
ATOM 2868 O O . ALA A 1 355 ? -26.113 -6.131 40.666 1.00 92.19 355 ALA A O 1
ATOM 2869 N N . ASN A 1 356 ? -25.724 -4.880 38.841 1.00 90.00 356 ASN A N 1
ATOM 2870 C CA . ASN A 1 356 ? -24.951 -3.850 39.540 1.00 90.00 356 ASN A CA 1
ATOM 2871 C C . ASN A 1 356 ? -25.830 -2.817 40.257 1.00 90.00 356 ASN A C 1
ATOM 2873 O O . ASN A 1 356 ? -25.370 -2.242 41.232 1.00 90.00 356 ASN A O 1
ATOM 2877 N N . ASP A 1 357 ? -27.049 -2.563 39.774 1.00 89.44 357 ASP A N 1
ATOM 2878 C CA . ASP A 1 357 ? -27.984 -1.619 40.404 1.00 89.44 357 ASP A CA 1
ATOM 2879 C C . ASP A 1 357 ? -28.675 -2.219 41.650 1.00 89.44 357 ASP A C 1
ATOM 2881 O O . ASP A 1 357 ? -29.142 -1.478 42.513 1.00 89.44 357 ASP A O 1
ATOM 2885 N N . ASP A 1 358 ? -28.735 -3.553 41.748 1.00 84.06 358 ASP A N 1
ATOM 2886 C CA . ASP A 1 358 ? -29.291 -4.295 42.893 1.00 84.06 358 ASP A CA 1
ATOM 2887 C C . ASP A 1 358 ? -28.280 -4.488 44.055 1.00 84.06 358 ASP A C 1
ATOM 2889 O O . ASP A 1 358 ? -28.612 -5.113 45.069 1.00 84.06 358 ASP A O 1
ATOM 2893 N N . LEU A 1 359 ? -27.051 -3.975 43.907 1.00 69.56 359 LEU A N 1
ATOM 2894 C CA . LEU A 1 359 ? -25.919 -4.072 44.844 1.00 69.56 359 LEU A CA 1
ATOM 2895 C C . LEU A 1 359 ? -25.627 -2.710 45.482 1.00 69.56 359 LEU A C 1
ATOM 2897 O O . LEU A 1 359 ? -25.387 -2.692 46.714 1.00 69.56 359 LEU A O 1
#

Foldseek 3Di:
DDDDDDDDDDDDDDDDDDDDDDDDDDDDDDDDDDDDDDDDDDDDDDDDDDDDPDDPPPPPPPPPPDDDPPPDDDDDDDDDDDDDDDDDDDPPVVVVVVVVVVVVVVVVVPPPPQAADPQCVLVVVDDDLVSLQVVLVVCVVVVHHYDLVNLLSCVLNVSVVNNVCCVPPPPVVDPDDNVVSNVVSVVVVVLVVLVVLVVVLCVVCVNDFAEAEWAKAWDDALFKIKIKTFCDRDPPDFGQLRKPPWDWDDDFFWIKTWIWGPPDSVDIYIHINDIFGFLATFDRVPKDWDDDSRRMIITITTRPPGSADDPFGGNDPVCCVVRYHYPVVVCVVRVVNCVVRVVVVVVVVVVVVVVVVVD

InterPro domains:
  IPR008978 HSP20-like chaperone [G3DSA:2.60.40.790] (211-348)
  IPR008978 HSP20-like chaperone [SSF49764] (213-340)

Sequence (359 aa):
MDLTNSLKSTMVSQSSPPLYSKTLQILSPKGFFSISGIVSKSLAVTQPLLNVSNAMNRLYILLISVGVKVVSVTSSCTSWGESACLLPMPIIIQIIKMKQTLFTLLSLLTLSSCAFYDCPKHLSPLRSDLEGLELVKQAHTEKLKFSSECLEILLKKNFFLSSEYLLNEYYPKTSIDTEVIVRNVAADLKRSQDHLVFQIKKREKQGVFPIAKPVVYWAQSTEDLLIMIRLHELLDTPDCRESFERETVIEDDRIRVQAYCYTSEDDIKLFDTEELELKRPIDAGRSTFEWRGDGRVVITLKKQDGPSFWKYMLKDSVREAKELQTWWEQRDKHIEQLEDYIMEENVKERAAKKANDDL

Organism: Halteria grandinella (NCBI:txid5974)